Protein AF-A0A2U2N5B5-F1 (afdb_monomer_lite)

Organism: NCBI:txid2052941

Secondary structure (DSSP, 8-state):
--HHHHHHHHHHHHHHIIIIIHHHHHHHHHT-EEEEEETTSPPEEEE--HHHHHHHTTEEEB-TTS-B-GGGHHHHHHHT---GGGEEETTTTSTT--HHHHHHHHHHHHHHHHHHHHHGGG--S-EEEEEETTEEEEEEETTB-------EEE-TTS-EEE----TT--SS-TTSHHHHTTT-EEEEEEEEEE-

Sequence (195 aa):
MSKSKWTEDKIKWLRSARRNILPEYRRLMDSGCLRLECAGRDDVCIVFLGENLAHLLGFAYVNEKRARIARRFPDDLHSGAVAANRIEFADKGKPGYTPQKGHDDAAKKNAIAQSVFSGIDSLDINGYVVESAKSAVVLFTGKVTWSLGLAKEKDANDVWTGRYVPASLVDDSILSSAICKAGTKPSAIIRVSWI

Structure (mmCIF, N/CA/C/O backbone):
data_AF-A0A2U2N5B5-F1
#
_entry.id   AF-A0A2U2N5B5-F1
#
loop_
_atom_site.group_PDB
_atom_site.id
_atom_site.type_symbol
_atom_site.label_atom_id
_atom_site.label_alt_id
_atom_site.label_comp_id
_atom_site.label_asym_id
_atom_site.label_entity_id
_atom_site.label_seq_id
_atom_site.pdbx_PDB_ins_code
_atom_site.Cartn_x
_atom_site.Cartn_y
_atom_site.Cartn_z
_atom_site.occupancy
_atom_site.B_iso_or_equiv
_atom_site.auth_seq_id
_atom_site.auth_comp_id
_atom_site.auth_asym_id
_atom_site.auth_atom_id
_atom_site.pdbx_PDB_model_num
ATOM 1 N N . MET A 1 1 ? 25.420 5.964 -12.503 1.00 50.97 1 MET A N 1
ATOM 2 C CA . MET A 1 1 ? 24.853 4.687 -12.006 1.00 50.97 1 MET A CA 1
ATOM 3 C C . MET A 1 1 ? 24.086 4.020 -13.140 1.00 50.97 1 MET A C 1
ATOM 5 O O . MET A 1 1 ? 23.263 4.686 -13.758 1.00 50.97 1 MET A O 1
ATOM 9 N N . SER A 1 2 ? 24.416 2.774 -13.497 1.00 55.41 2 SER A N 1
ATOM 10 C CA . SER A 1 2 ? 23.862 2.116 -14.689 1.00 55.41 2 SER A CA 1
ATOM 11 C C . SER A 1 2 ? 22.436 1.600 -14.452 1.00 55.41 2 SER A C 1
ATOM 13 O O . SER A 1 2 ? 22.107 1.092 -13.381 1.00 55.41 2 SER A O 1
ATOM 15 N N . LYS A 1 3 ? 21.586 1.674 -15.486 1.00 62.03 3 LYS A N 1
ATOM 16 C CA . LYS A 1 3 ? 20.213 1.128 -15.486 1.00 62.03 3 LYS A CA 1
ATOM 17 C C . LYS A 1 3 ? 20.155 -0.385 -15.184 1.00 62.03 3 LYS A C 1
ATOM 19 O O . LYS A 1 3 ? 19.097 -0.876 -14.790 1.00 62.03 3 LYS A O 1
ATOM 24 N N . SER A 1 4 ? 21.265 -1.112 -15.351 1.00 72.44 4 SER A N 1
ATOM 25 C CA . SER A 1 4 ? 21.362 -2.548 -15.057 1.00 72.44 4 SER A CA 1
ATOM 26 C C . SER A 1 4 ? 21.212 -2.849 -13.563 1.00 72.44 4 SER A C 1
ATOM 28 O O . SER A 1 4 ? 20.391 -3.688 -13.206 1.00 72.44 4 SER A O 1
ATOM 30 N N . LYS A 1 5 ? 21.880 -2.085 -12.686 1.00 79.69 5 LYS A N 1
ATOM 31 C CA . LYS A 1 5 ? 21.860 -2.318 -11.231 1.00 79.69 5 LYS A CA 1
ATOM 32 C C . LYS A 1 5 ? 20.451 -2.225 -10.636 1.00 79.69 5 LYS A C 1
ATOM 34 O O . LYS A 1 5 ? 20.014 -3.104 -9.906 1.00 79.69 5 LYS A O 1
ATOM 39 N N . TRP A 1 6 ? 19.681 -1.204 -11.008 1.00 84.69 6 TRP A N 1
ATOM 40 C CA . TRP A 1 6 ? 18.300 -1.079 -10.524 1.00 84.69 6 TRP A CA 1
ATOM 41 C C . TRP A 1 6 ? 17.348 -2.113 -11.119 1.00 84.69 6 TRP A C 1
ATOM 43 O O . TRP A 1 6 ? 16.299 -2.385 -10.541 1.00 84.69 6 TRP A O 1
ATOM 53 N N . THR A 1 7 ? 17.675 -2.674 -12.283 1.00 88.75 7 THR A N 1
ATOM 54 C CA . THR A 1 7 ? 16.888 -3.772 -12.850 1.00 88.75 7 THR A CA 1
ATOM 55 C C . THR A 1 7 ? 17.057 -5.029 -11.999 1.00 88.75 7 THR A C 1
ATOM 57 O O . THR A 1 7 ? 16.063 -5.678 -11.680 1.00 88.75 7 THR A O 1
ATOM 60 N N . GLU A 1 8 ? 18.279 -5.323 -11.555 1.00 90.81 8 GLU A N 1
ATOM 61 C CA . GLU A 1 8 ? 18.562 -6.411 -10.611 1.00 90.81 8 GLU A CA 1
ATOM 62 C C . GLU A 1 8 ? 17.859 -6.196 -9.264 1.00 90.81 8 GLU A C 1
ATOM 64 O O . GLU A 1 8 ? 17.191 -7.109 -8.775 1.00 90.81 8 GLU A O 1
ATOM 69 N N . ASP A 1 9 ? 17.913 -4.978 -8.713 1.00 91.00 9 ASP A N 1
ATOM 70 C CA . ASP A 1 9 ? 17.206 -4.635 -7.471 1.00 91.00 9 ASP A CA 1
ATOM 71 C C . ASP A 1 9 ? 15.690 -4.822 -7.609 1.00 91.00 9 ASP A C 1
ATOM 73 O O . ASP A 1 9 ? 15.069 -5.454 -6.757 1.00 91.00 9 ASP A O 1
ATOM 77 N N . LYS A 1 10 ? 15.087 -4.363 -8.716 1.00 91.06 10 LYS A N 1
ATOM 78 C CA . LYS A 1 10 ? 13.662 -4.599 -9.004 1.00 91.06 10 LYS A CA 1
ATOM 79 C C . LYS A 1 10 ? 13.331 -6.082 -9.043 1.00 91.06 10 LYS A C 1
ATOM 81 O O . LYS A 1 10 ? 12.342 -6.494 -8.446 1.00 91.06 10 LYS A O 1
ATOM 86 N N . ILE A 1 11 ? 14.147 -6.892 -9.713 1.00 91.94 11 ILE A N 1
ATOM 87 C CA . ILE A 1 11 ? 13.945 -8.345 -9.763 1.00 91.94 11 ILE A CA 1
ATOM 88 C C . ILE A 1 11 ? 14.029 -8.941 -8.352 1.00 91.94 11 ILE A C 1
ATOM 90 O O . ILE A 1 11 ? 13.186 -9.761 -7.984 1.00 91.94 11 ILE A O 1
ATOM 94 N N . LYS A 1 12 ? 15.001 -8.515 -7.540 1.00 92.88 12 LYS A N 1
ATOM 95 C CA . LYS A 1 12 ? 15.146 -8.953 -6.146 1.00 92.88 12 LYS A CA 1
ATOM 96 C C . LYS A 1 12 ? 13.931 -8.562 -5.300 1.00 92.88 12 LYS A C 1
ATOM 98 O O . LYS A 1 12 ? 13.407 -9.410 -4.579 1.00 92.88 12 LYS A O 1
ATOM 103 N N . TRP A 1 13 ? 13.455 -7.325 -5.418 1.00 92.88 13 TRP A N 1
ATOM 104 C CA . TRP A 1 13 ? 12.260 -6.845 -4.726 1.00 92.88 13 TRP A CA 1
ATOM 105 C C . TRP A 1 13 ? 11.012 -7.616 -5.142 1.00 92.88 13 TRP A C 1
ATOM 107 O O . TRP A 1 13 ? 10.294 -8.084 -4.270 1.00 92.88 13 TRP A O 1
ATOM 117 N N . LEU A 1 14 ? 10.793 -7.857 -6.438 1.00 92.56 14 LEU A N 1
ATOM 118 C CA . LEU A 1 14 ? 9.661 -8.659 -6.919 1.00 92.56 14 LEU A CA 1
ATOM 119 C C . LEU A 1 14 ? 9.710 -10.101 -6.398 1.00 92.56 14 LEU A C 1
ATOM 121 O O . LEU A 1 14 ? 8.686 -10.641 -5.986 1.00 92.56 14 LEU A O 1
ATOM 125 N N . ARG A 1 15 ? 10.896 -10.724 -6.359 1.00 92.44 15 ARG A N 1
ATOM 126 C CA . ARG A 1 15 ? 11.069 -12.060 -5.762 1.00 92.44 15 ARG A CA 1
ATOM 127 C C . ARG A 1 15 ? 10.747 -12.058 -4.267 1.00 92.44 15 ARG A C 1
ATOM 129 O O . ARG A 1 15 ? 10.033 -12.947 -3.809 1.00 92.44 15 ARG A O 1
ATOM 136 N N . SER A 1 16 ? 11.239 -11.063 -3.524 1.00 92.19 16 SER A N 1
ATOM 137 C CA . SER A 1 16 ? 10.921 -10.898 -2.099 1.00 92.19 16 SER A CA 1
ATOM 138 C C . SER A 1 16 ? 9.425 -10.674 -1.892 1.00 92.19 16 SER A C 1
ATOM 140 O O . SER A 1 16 ? 8.812 -11.347 -1.073 1.00 92.19 16 SER A O 1
ATOM 142 N N . ALA A 1 17 ? 8.814 -9.803 -2.695 1.00 91.75 17 ALA A N 1
ATOM 143 C CA . ALA A 1 17 ? 7.399 -9.497 -2.610 1.00 91.75 17 ALA A CA 1
ATOM 144 C C . ALA A 1 17 ? 6.541 -10.733 -2.888 1.00 91.75 17 ALA A C 1
ATOM 146 O O . ALA A 1 17 ? 5.636 -11.028 -2.116 1.00 91.75 17 ALA A O 1
ATOM 147 N N . ARG A 1 18 ? 6.864 -11.517 -3.923 1.00 93.81 18 ARG A N 1
ATOM 148 C CA . ARG A 1 18 ? 6.170 -12.779 -4.217 1.00 93.81 18 ARG A CA 1
ATOM 149 C C . ARG A 1 18 ? 6.239 -13.766 -3.049 1.00 93.81 18 ARG A C 1
ATOM 151 O O . ARG A 1 18 ? 5.256 -14.448 -2.790 1.00 93.81 18 ARG A O 1
ATOM 158 N N . ARG A 1 19 ? 7.391 -13.859 -2.375 1.00 92.56 19 ARG A N 1
ATOM 159 C CA . ARG A 1 19 ? 7.621 -14.831 -1.295 1.00 92.56 19 ARG A CA 1
ATOM 160 C C . ARG A 1 19 ? 7.042 -14.387 0.049 1.00 92.56 19 ARG A C 1
ATOM 162 O O . ARG A 1 19 ? 6.486 -15.217 0.751 1.00 92.56 19 ARG A O 1
ATOM 169 N N . ASN A 1 20 ? 7.203 -13.112 0.397 1.00 89.19 20 ASN A N 1
ATOM 170 C CA . ASN A 1 20 ? 7.020 -12.620 1.764 1.00 89.19 20 ASN A CA 1
ATOM 171 C C . ASN A 1 20 ? 5.841 -11.649 1.914 1.00 89.19 20 ASN A C 1
ATOM 173 O O . ASN A 1 20 ? 5.322 -11.504 3.009 1.00 89.19 20 ASN A O 1
ATOM 177 N N . ILE A 1 21 ? 5.446 -10.950 0.845 1.00 89.56 21 ILE A N 1
ATOM 178 C CA . ILE A 1 21 ? 4.429 -9.887 0.912 1.00 89.56 21 ILE A CA 1
ATOM 179 C C . ILE A 1 21 ? 3.107 -10.351 0.304 1.00 89.56 21 ILE A C 1
ATOM 181 O O . ILE A 1 21 ? 2.052 -10.136 0.883 1.00 89.56 21 ILE A O 1
ATOM 185 N N . LEU A 1 22 ? 3.148 -10.986 -0.867 1.00 91.50 22 LEU A N 1
ATOM 186 C CA . LEU A 1 22 ? 1.963 -11.385 -1.619 1.00 91.50 22 LEU A CA 1
ATOM 187 C C . LEU A 1 22 ? 1.036 -12.348 -0.852 1.00 91.50 22 LEU A C 1
ATOM 189 O O . LEU A 1 22 ? -0.172 -12.131 -0.940 1.00 91.50 22 LEU A O 1
ATOM 193 N N . PRO A 1 23 ? 1.530 -13.379 -0.129 1.00 91.38 23 PRO A N 1
ATOM 194 C CA . PRO A 1 23 ? 0.655 -14.260 0.646 1.00 91.38 23 PRO A CA 1
ATOM 195 C C . PRO A 1 23 ? -0.130 -13.495 1.713 1.00 91.38 23 PRO A C 1
ATOM 197 O O . PRO A 1 23 ? -1.353 -13.596 1.751 1.00 91.38 23 PRO A O 1
ATOM 200 N N . GLU A 1 24 ? 0.559 -12.657 2.494 1.00 85.94 24 GLU A N 1
ATOM 201 C CA . GLU A 1 24 ? -0.081 -11.822 3.510 1.00 85.94 24 GLU A CA 1
ATOM 202 C C . GLU A 1 24 ? -1.045 -10.833 2.872 1.00 85.94 24 GLU A C 1
ATOM 204 O O . GLU A 1 24 ? -2.208 -10.787 3.240 1.00 85.94 24 GLU A O 1
ATOM 209 N N . TYR A 1 25 ? -0.624 -10.112 1.832 1.00 85.81 25 TYR A N 1
ATOM 210 C CA . TYR A 1 25 ? -1.494 -9.152 1.161 1.00 85.81 25 TYR A CA 1
ATOM 211 C C . TYR A 1 25 ? -2.779 -9.792 0.623 1.00 85.81 25 TYR A C 1
ATOM 213 O O . TYR A 1 25 ? -3.843 -9.198 0.747 1.00 85.81 25 TYR A O 1
ATOM 221 N N . ARG A 1 26 ? -2.704 -11.001 0.046 1.00 88.88 26 ARG A N 1
ATOM 222 C CA . ARG A 1 26 ? -3.890 -11.750 -0.401 1.00 88.88 26 ARG A CA 1
ATOM 223 C C . ARG A 1 26 ? -4.799 -12.118 0.757 1.00 88.88 26 ARG A C 1
ATOM 225 O O . ARG A 1 26 ? -5.984 -11.830 0.672 1.00 88.88 26 ARG A O 1
ATOM 232 N N . ARG A 1 27 ? -4.238 -12.628 1.855 1.00 85.81 27 ARG A N 1
ATOM 233 C CA . ARG A 1 27 ? -5.006 -12.879 3.076 1.00 85.81 27 ARG A CA 1
ATOM 234 C C . ARG A 1 27 ? -5.743 -11.619 3.532 1.00 85.81 27 ARG A C 1
ATOM 236 O O . ARG A 1 27 ? -6.927 -11.701 3.805 1.00 85.81 27 ARG A O 1
ATOM 243 N N . LEU A 1 28 ? -5.094 -10.452 3.532 1.00 80.50 28 LEU A N 1
ATOM 244 C CA . LEU A 1 28 ? -5.735 -9.184 3.912 1.00 80.50 28 LEU A CA 1
ATOM 245 C C . LEU A 1 28 ? -6.806 -8.717 2.914 1.00 80.50 28 LEU A C 1
ATOM 247 O O . LEU A 1 28 ? -7.799 -8.136 3.337 1.00 80.50 28 LEU A O 1
ATOM 251 N N . MET A 1 29 ? -6.616 -8.950 1.610 1.00 83.75 29 MET A N 1
ATOM 252 C CA . MET A 1 29 ? -7.650 -8.680 0.598 1.00 83.75 29 MET A CA 1
ATOM 253 C C . MET A 1 29 ? -8.882 -9.567 0.804 1.00 83.75 29 MET A C 1
ATOM 255 O O . MET A 1 29 ? -10.005 -9.097 0.635 1.00 83.75 29 MET A O 1
ATOM 259 N N . ASP A 1 30 ? -8.666 -10.829 1.173 1.00 84.56 30 ASP A N 1
ATOM 260 C CA . ASP A 1 30 ? -9.726 -11.817 1.379 1.00 84.56 30 ASP A CA 1
ATOM 261 C C . ASP A 1 30 ? -10.426 -11.637 2.739 1.00 84.56 30 ASP A C 1
ATOM 263 O O . ASP A 1 30 ? -11.627 -11.875 2.846 1.00 84.56 30 ASP A O 1
ATOM 267 N N . SER A 1 31 ? -9.705 -11.159 3.763 1.00 78.44 31 SER A N 1
ATOM 268 C CA . SER A 1 31 ? -10.225 -10.857 5.108 1.00 78.44 31 SER A CA 1
ATOM 269 C C . SER A 1 31 ? -11.206 -9.681 5.155 1.00 78.44 31 SER A C 1
ATOM 271 O O . SER A 1 31 ? -11.729 -9.382 6.224 1.00 78.44 31 SER A O 1
ATOM 273 N N . GLY A 1 32 ? -11.442 -8.991 4.036 1.00 80.69 32 GLY A N 1
ATOM 274 C CA . GLY A 1 32 ? -12.381 -7.879 3.967 1.00 80.69 32 GLY A CA 1
ATOM 275 C C . GLY A 1 32 ? -11.743 -6.558 4.382 1.00 80.69 32 GLY A C 1
ATOM 276 O O . GLY A 1 32 ? -10.907 -6.006 3.658 1.00 80.69 32 GLY A O 1
ATOM 277 N N . CYS A 1 33 ? -12.183 -5.999 5.509 1.00 78.75 33 CYS A N 1
ATOM 278 C CA . CYS A 1 33 ? -11.776 -4.663 5.929 1.00 78.75 33 CYS A CA 1
ATOM 279 C C . CYS A 1 33 ? -11.169 -4.662 7.337 1.00 78.75 33 CYS A C 1
ATOM 281 O O . CYS A 1 33 ? -11.709 -5.232 8.280 1.00 78.75 33 CYS A O 1
ATOM 283 N N . LEU A 1 34 ? -10.044 -3.963 7.492 1.00 77.69 34 LEU A N 1
ATOM 284 C CA . LEU A 1 34 ? -9.444 -3.692 8.794 1.00 77.69 34 LEU A CA 1
ATOM 285 C C . LEU A 1 34 ? -10.033 -2.396 9.354 1.00 77.69 34 LEU A C 1
ATOM 287 O O . LEU A 1 34 ? -9.768 -1.313 8.832 1.00 77.69 34 LEU A O 1
ATOM 291 N N . ARG A 1 35 ? -10.826 -2.501 10.416 1.00 80.06 35 ARG A N 1
ATOM 292 C CA . ARG A 1 35 ? -11.413 -1.361 11.120 1.00 80.06 35 ARG A CA 1
ATOM 293 C C . ARG A 1 35 ? -10.548 -0.939 12.301 1.00 80.06 35 ARG A C 1
ATOM 295 O O . ARG A 1 35 ? -10.147 -1.766 13.125 1.00 80.06 35 ARG A O 1
ATOM 302 N N . LEU A 1 36 ? -10.326 0.364 12.393 1.00 78.25 36 LEU A N 1
ATOM 303 C CA . LEU A 1 36 ? -9.553 1.036 13.425 1.00 78.25 36 LEU A CA 1
ATOM 304 C C . LEU A 1 36 ? -10.479 1.987 14.176 1.00 78.25 36 LEU A C 1
ATOM 306 O O . LEU A 1 36 ? -10.871 3.030 13.648 1.00 78.25 36 LEU A O 1
ATOM 310 N N . GLU A 1 37 ? -10.819 1.625 15.405 1.00 81.00 37 GLU A N 1
ATOM 311 C CA . GLU A 1 37 ? -11.611 2.485 16.279 1.00 81.00 37 GLU A CA 1
ATOM 312 C C . GLU A 1 37 ? -10.692 3.574 16.837 1.00 81.00 37 GLU A C 1
ATOM 314 O O . GLU A 1 37 ? -9.623 3.278 17.383 1.00 81.00 37 GLU A O 1
ATOM 319 N N . CYS A 1 38 ? -11.074 4.837 16.654 1.00 77.88 38 CYS A N 1
ATOM 320 C CA . CYS A 1 38 ? -10.214 5.987 16.920 1.00 77.88 38 CYS A CA 1
ATOM 321 C C . CYS A 1 38 ? -10.751 6.851 18.068 1.00 77.88 38 CYS A C 1
ATOM 323 O O . CYS A 1 38 ? -11.948 7.093 18.196 1.00 77.88 38 CYS A O 1
ATOM 325 N N . ALA A 1 39 ? -9.851 7.385 18.892 1.00 80.31 39 ALA A N 1
ATOM 326 C CA . ALA A 1 39 ? -10.222 8.292 19.971 1.00 80.31 39 ALA A CA 1
ATOM 327 C C . ALA A 1 39 ? -10.722 9.640 19.430 1.00 80.31 39 ALA A C 1
ATOM 329 O O . ALA A 1 39 ? -9.974 10.365 18.773 1.00 80.31 39 ALA A O 1
ATOM 330 N N . GLY A 1 40 ? -11.967 9.999 19.763 1.00 78.69 40 GLY A N 1
ATOM 331 C CA . GLY A 1 40 ? -12.528 11.329 19.500 1.00 78.69 40 GLY A CA 1
ATOM 332 C C . GLY A 1 40 ? -12.845 11.625 18.030 1.00 78.69 40 GLY A C 1
ATOM 333 O O . GLY A 1 40 ? -12.894 12.799 17.659 1.00 78.69 40 GLY A O 1
ATOM 334 N N . ARG A 1 41 ? -13.028 10.593 17.195 1.00 72.50 41 ARG A N 1
ATOM 335 C CA . ARG A 1 41 ? -13.400 10.708 15.775 1.00 72.50 41 ARG A CA 1
ATOM 336 C C . ARG A 1 41 ? -14.021 9.413 15.246 1.00 72.50 41 ARG A C 1
ATOM 338 O O . ARG A 1 41 ? -13.974 8.395 15.927 1.00 72.50 41 ARG A O 1
ATOM 345 N N .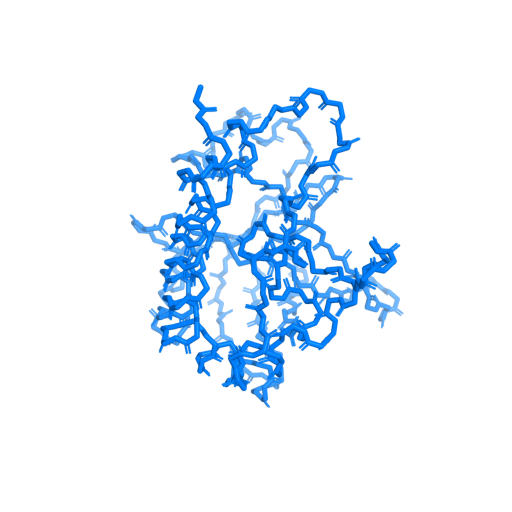 ASP A 1 42 ? -14.512 9.466 14.012 1.00 72.06 42 ASP A N 1
ATOM 346 C CA . ASP A 1 42 ? -15.042 8.304 13.298 1.00 72.06 42 ASP A CA 1
ATOM 347 C C . ASP A 1 42 ? -13.982 7.216 13.073 1.00 72.06 42 ASP A C 1
ATOM 349 O O . ASP A 1 42 ? -12.790 7.504 12.880 1.00 72.06 42 ASP A O 1
ATOM 353 N N . ASP A 1 43 ? -14.454 5.968 13.070 1.00 76.31 43 ASP A N 1
ATOM 354 C CA . ASP A 1 43 ? -13.661 4.778 12.781 1.00 76.31 43 ASP A CA 1
ATOM 355 C C . ASP A 1 43 ? -13.061 4.839 11.375 1.00 76.31 43 ASP A C 1
ATOM 357 O O . ASP A 1 43 ? -13.700 5.245 10.401 1.00 76.31 43 ASP A O 1
ATOM 361 N N . VAL A 1 44 ? -11.834 4.341 11.246 1.00 73.69 44 VAL A N 1
ATOM 362 C CA . VAL A 1 44 ? -11.148 4.250 9.960 1.00 73.69 44 VAL A CA 1
ATOM 363 C C . VAL A 1 44 ? -11.197 2.819 9.456 1.00 73.69 44 VAL A C 1
ATOM 365 O O . VAL A 1 44 ? -10.714 1.894 10.101 1.00 73.69 44 VAL A O 1
ATOM 368 N N . CYS A 1 45 ? -11.765 2.646 8.270 1.00 73.12 45 CYS A N 1
ATOM 369 C CA . CYS A 1 45 ? -11.844 1.367 7.578 1.00 73.12 45 CYS A CA 1
ATOM 370 C C . CYS A 1 45 ? -10.763 1.290 6.496 1.00 73.12 45 CYS A C 1
ATOM 372 O O . CYS A 1 45 ? -10.658 2.184 5.658 1.00 73.12 45 CYS A O 1
ATOM 374 N N . ILE A 1 46 ? -9.963 0.224 6.503 1.00 74.25 46 ILE A N 1
ATOM 375 C CA . ILE A 1 46 ? -8.925 -0.042 5.508 1.00 74.25 46 ILE A CA 1
ATOM 376 C C . ILE A 1 46 ? -9.310 -1.266 4.690 1.00 74.25 46 ILE A C 1
ATOM 378 O O . ILE A 1 46 ? -9.295 -2.392 5.180 1.00 74.25 46 ILE A O 1
ATOM 382 N N . VAL A 1 47 ? -9.585 -1.031 3.408 1.00 73.62 47 VAL A N 1
ATOM 383 C CA . VAL A 1 47 ? -9.780 -2.091 2.414 1.00 73.62 47 VAL A CA 1
ATOM 384 C C . VAL A 1 47 ? -8.497 -2.291 1.614 1.00 73.62 47 VAL A C 1
ATOM 386 O O . VAL A 1 47 ? -7.992 -1.351 0.991 1.00 73.62 47 VAL A O 1
ATOM 389 N N . PHE A 1 48 ? -8.003 -3.526 1.581 1.00 76.88 48 PHE A N 1
ATOM 390 C CA . PHE A 1 48 ? -6.861 -3.914 0.759 1.00 76.88 48 PHE A CA 1
ATOM 391 C C . PHE A 1 48 ? -7.344 -4.289 -0.643 1.00 76.88 48 PHE A C 1
ATOM 393 O O . PHE A 1 4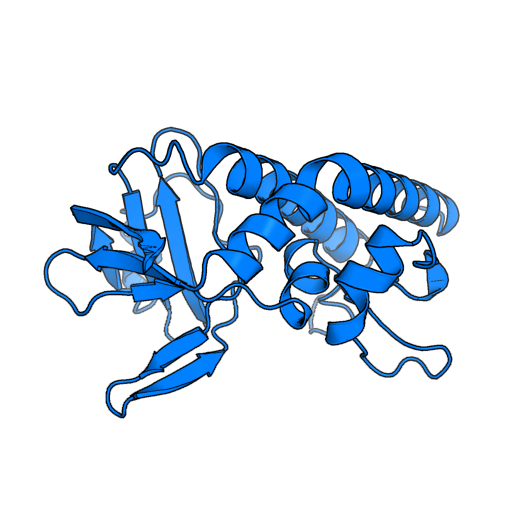8 ? -8.218 -5.132 -0.807 1.00 76.88 48 PHE A O 1
ATOM 400 N N . LEU A 1 49 ? -6.789 -3.651 -1.676 1.00 77.75 49 LEU A N 1
ATOM 401 C CA . LEU A 1 49 ? -7.195 -3.873 -3.065 1.00 77.75 49 LEU A CA 1
ATOM 402 C C . LEU A 1 49 ? -6.000 -4.271 -3.915 1.00 77.75 49 LEU A C 1
ATOM 404 O O . LEU A 1 49 ? -4.963 -3.614 -3.880 1.00 77.75 49 LEU A O 1
ATOM 408 N N . GLY A 1 50 ? -6.173 -5.262 -4.789 1.00 80.12 50 GLY A N 1
ATOM 409 C CA . GLY A 1 50 ? -5.088 -5.750 -5.647 1.00 80.12 50 GLY A CA 1
ATOM 410 C C . GLY A 1 50 ? -4.409 -4.658 -6.483 1.00 80.12 50 GLY A C 1
ATOM 411 O O . GLY A 1 50 ? -3.198 -4.693 -6.696 1.00 80.12 50 GLY A O 1
ATOM 412 N N . GLU A 1 51 ? -5.165 -3.631 -6.882 1.00 78.00 51 GLU A N 1
ATOM 413 C CA . GLU A 1 51 ? -4.661 -2.468 -7.624 1.00 78.00 51 GLU A CA 1
ATOM 414 C C . GLU A 1 51 ? -3.673 -1.587 -6.848 1.00 78.00 51 GLU A C 1
ATOM 416 O O . GLU A 1 51 ? -2.902 -0.845 -7.458 1.00 78.00 51 GLU A O 1
ATOM 421 N N . ASN A 1 52 ? -3.647 -1.694 -5.523 1.00 78.12 52 ASN A N 1
ATOM 422 C CA . ASN A 1 52 ? -2.803 -0.875 -4.665 1.00 78.12 52 ASN A CA 1
ATOM 423 C C . ASN A 1 52 ? -1.428 -1.509 -4.429 1.00 78.12 52 ASN A C 1
ATOM 425 O O . ASN A 1 52 ? -0.453 -0.779 -4.245 1.00 78.12 52 ASN A O 1
ATOM 429 N N . LEU A 1 53 ? -1.311 -2.841 -4.506 1.00 85.06 53 LEU A N 1
ATOM 430 C CA . LEU A 1 53 ? -0.092 -3.568 -4.132 1.00 85.06 53 LEU A CA 1
ATOM 431 C C . LEU A 1 53 ? 1.164 -3.051 -4.847 1.00 85.06 53 LEU A C 1
ATOM 433 O O . LEU A 1 53 ? 2.174 -2.789 -4.201 1.00 85.06 53 LEU A O 1
ATOM 437 N N . ALA A 1 54 ? 1.107 -2.843 -6.167 1.00 87.06 54 ALA A N 1
ATOM 438 C CA . ALA A 1 54 ? 2.255 -2.327 -6.920 1.00 87.06 54 ALA A CA 1
ATOM 439 C C . ALA A 1 54 ? 2.746 -0.989 -6.347 1.00 87.06 54 ALA A C 1
ATOM 441 O O . ALA A 1 54 ? 3.943 -0.785 -6.147 1.00 87.06 54 ALA A O 1
ATOM 442 N N . HIS A 1 55 ? 1.811 -0.096 -6.031 1.00 81.12 55 HIS A N 1
ATOM 443 C CA . HIS A 1 55 ? 2.120 1.226 -5.512 1.00 81.12 55 HIS A CA 1
ATOM 444 C C . HIS A 1 55 ? 2.657 1.191 -4.076 1.00 81.12 55 HIS A C 1
ATOM 446 O O . HIS A 1 55 ? 3.562 1.966 -3.745 1.00 81.12 55 HIS A O 1
ATOM 452 N N . LEU A 1 56 ? 2.145 0.276 -3.246 1.00 78.06 56 LEU A N 1
ATOM 453 C CA . LEU A 1 56 ? 2.646 0.025 -1.890 1.00 78.06 56 LEU A CA 1
ATOM 454 C C . LEU A 1 56 ? 4.082 -0.484 -1.887 1.00 78.06 56 LEU A C 1
ATOM 456 O O . LEU A 1 56 ? 4.825 -0.184 -0.965 1.00 78.06 56 LEU A O 1
ATOM 460 N N . LEU A 1 57 ? 4.499 -1.155 -2.959 1.00 83.06 57 LEU A N 1
ATOM 461 C CA . LEU A 1 57 ? 5.886 -1.551 -3.196 1.00 83.06 57 LEU A CA 1
ATOM 462 C C . LEU A 1 57 ? 6.709 -0.470 -3.923 1.00 83.06 57 LEU A C 1
ATOM 464 O O . LEU A 1 57 ? 7.827 -0.725 -4.359 1.00 83.06 57 LEU A O 1
ATOM 468 N N . GLY A 1 58 ? 6.173 0.744 -4.084 1.00 84.06 58 GLY A N 1
ATOM 469 C CA . GLY A 1 58 ? 6.860 1.862 -4.739 1.00 84.06 58 GLY A CA 1
ATOM 470 C C . GLY A 1 58 ? 6.905 1.788 -6.262 1.00 84.06 58 GLY A C 1
ATOM 471 O O . GLY A 1 58 ? 7.685 2.501 -6.899 1.00 84.06 58 GLY A O 1
ATOM 472 N N . PHE A 1 59 ? 6.041 0.976 -6.865 1.00 87.62 59 PHE A N 1
ATOM 473 C CA . PHE A 1 59 ? 6.008 0.747 -8.300 1.00 87.62 59 PHE A CA 1
ATOM 474 C C . PHE A 1 59 ? 4.726 1.245 -8.974 1.00 87.62 59 PHE A C 1
ATOM 476 O O . PHE A 1 59 ? 3.654 1.335 -8.383 1.00 87.62 59 PHE A O 1
ATOM 483 N N . ALA A 1 60 ? 4.832 1.532 -10.265 1.00 88.31 60 ALA A N 1
ATOM 484 C CA . ALA A 1 60 ? 3.710 1.547 -11.187 1.00 88.31 60 ALA A CA 1
ATOM 485 C C . ALA A 1 60 ? 3.822 0.319 -12.097 1.00 88.31 60 ALA A C 1
ATOM 487 O O . ALA A 1 60 ? 4.875 0.088 -12.698 1.00 88.31 60 ALA A O 1
ATOM 488 N N . TYR A 1 61 ? 2.738 -0.452 -12.202 1.00 90.06 61 TYR A N 1
ATOM 489 C CA . TYR A 1 61 ? 2.667 -1.604 -13.098 1.00 90.06 61 TYR A CA 1
ATOM 490 C C . TYR A 1 61 ? 1.991 -1.221 -14.411 1.00 90.06 61 TYR A C 1
ATOM 492 O O . TYR A 1 61 ? 0.861 -0.722 -14.403 1.00 90.06 61 TYR A O 1
ATOM 500 N N . VAL A 1 62 ? 2.692 -1.422 -15.526 1.00 89.12 62 VAL A N 1
ATOM 501 C CA . VAL A 1 62 ? 2.263 -0.972 -16.853 1.00 89.12 62 VAL A CA 1
ATOM 502 C C . VAL A 1 62 ? 2.277 -2.099 -17.885 1.00 89.12 62 VAL A C 1
ATOM 504 O O . VAL A 1 62 ? 3.067 -3.038 -17.797 1.00 89.12 62 VAL A O 1
ATOM 507 N N . ASN A 1 63 ? 1.407 -1.996 -18.888 1.00 86.88 63 ASN A N 1
ATOM 508 C CA . ASN A 1 63 ? 1.399 -2.891 -20.041 1.00 86.88 63 ASN A CA 1
ATOM 509 C C . ASN A 1 63 ? 2.507 -2.521 -21.052 1.00 86.88 63 ASN A C 1
ATOM 511 O O . ASN A 1 63 ? 3.288 -1.590 -20.847 1.00 86.88 63 ASN A O 1
ATOM 515 N N . GLU A 1 64 ? 2.565 -3.236 -22.174 1.00 83.81 64 GLU A N 1
ATOM 516 C CA . GLU A 1 64 ? 3.557 -3.014 -23.243 1.00 83.81 64 GLU A CA 1
ATOM 517 C C . GLU A 1 64 ? 3.458 -1.626 -23.883 1.00 83.81 64 GLU A C 1
ATOM 519 O O . GLU A 1 64 ? 4.469 -1.042 -24.264 1.00 83.81 64 GLU A O 1
ATOM 524 N N . LYS A 1 65 ? 2.250 -1.054 -23.906 1.00 85.25 65 LYS A N 1
ATOM 525 C CA . LYS A 1 65 ? 1.976 0.318 -24.351 1.00 85.25 65 LYS A CA 1
ATOM 526 C C . LYS A 1 65 ? 2.196 1.364 -23.246 1.00 85.25 65 LYS A C 1
ATOM 528 O O . LYS A 1 65 ? 1.792 2.508 -23.411 1.00 85.25 65 LYS A O 1
ATOM 533 N N . ARG A 1 66 ? 2.806 0.987 -22.113 1.00 82.69 66 ARG A N 1
ATOM 534 C CA . ARG A 1 66 ? 3.053 1.836 -20.929 1.00 82.69 66 ARG A CA 1
ATOM 535 C C . ARG A 1 66 ? 1.792 2.363 -20.223 1.00 82.69 66 ARG A C 1
ATOM 537 O O . ARG A 1 66 ? 1.898 3.242 -19.371 1.00 82.69 66 ARG A O 1
ATOM 544 N N . ALA A 1 67 ? 0.615 1.801 -20.493 1.00 83.44 67 ALA A N 1
ATOM 545 C CA . ALA A 1 67 ? -0.607 2.124 -19.757 1.00 83.44 67 ALA A CA 1
ATOM 546 C C . ALA A 1 67 ? -0.662 1.367 -18.418 1.00 83.44 67 ALA A C 1
ATOM 548 O O . ALA A 1 67 ? -0.282 0.198 -18.355 1.00 83.44 67 ALA A O 1
ATOM 549 N N . ARG A 1 68 ? -1.144 2.013 -17.346 1.00 80.69 68 ARG A N 1
ATOM 550 C CA . ARG A 1 68 ? -1.235 1.415 -15.997 1.00 80.69 68 ARG A CA 1
ATOM 551 C C . ARG A 1 68 ? -2.244 0.260 -15.959 1.00 80.69 68 ARG A C 1
ATOM 553 O O . ARG A 1 68 ? -3.366 0.416 -16.425 1.00 80.69 68 ARG A O 1
ATOM 560 N N . ILE A 1 69 ? -1.863 -0.867 -15.351 1.00 84.62 69 ILE A N 1
ATOM 561 C CA . ILE A 1 69 ? -2.690 -2.088 -15.227 1.00 84.62 69 ILE A CA 1
ATOM 562 C C . ILE A 1 69 ? -2.616 -2.707 -13.820 1.00 84.62 69 ILE A C 1
ATOM 564 O O . ILE A 1 69 ? -2.563 -3.924 -13.657 1.00 84.62 69 ILE A O 1
ATOM 568 N N . ALA A 1 70 ? -2.595 -1.869 -12.782 1.00 75.81 70 ALA A N 1
ATOM 569 C CA . ALA A 1 70 ? -2.255 -2.279 -11.419 1.00 75.81 70 ALA A CA 1
ATOM 570 C C . ALA A 1 70 ? -3.114 -3.428 -10.845 1.00 75.81 70 ALA A C 1
ATOM 572 O O . ALA A 1 70 ? -2.584 -4.241 -10.098 1.00 75.81 70 ALA A O 1
ATOM 573 N N . ARG A 1 71 ? -4.388 -3.569 -11.248 1.00 81.31 71 ARG A N 1
ATOM 574 C CA . ARG A 1 71 ? -5.275 -4.678 -10.826 1.00 81.31 71 ARG A CA 1
ATOM 575 C C . ARG A 1 71 ? -4.707 -6.071 -11.086 1.00 81.31 71 ARG A C 1
ATOM 577 O O . ARG A 1 71 ? -4.958 -6.974 -10.305 1.00 81.31 71 ARG A O 1
ATOM 584 N N . ARG A 1 72 ? -3.946 -6.240 -12.170 1.00 86.62 72 ARG A N 1
ATOM 585 C CA . ARG A 1 72 ? -3.360 -7.533 -12.551 1.00 86.62 72 ARG A CA 1
ATOM 586 C C . ARG A 1 72 ? -2.069 -7.859 -11.812 1.00 86.62 72 ARG A C 1
ATOM 588 O O . ARG A 1 72 ? -1.577 -8.979 -11.895 1.00 86.62 72 ARG A O 1
ATOM 595 N N . PHE A 1 73 ? -1.496 -6.879 -11.118 1.00 90.88 73 PHE A N 1
ATOM 596 C CA . PHE A 1 73 ? -0.176 -7.015 -10.528 1.00 90.88 73 PHE A CA 1
ATOM 597 C C . PHE A 1 73 ? -0.069 -8.180 -9.530 1.00 90.88 73 PHE A C 1
ATOM 599 O O . PHE A 1 73 ? 0.901 -8.923 -9.654 1.00 90.88 73 PHE A O 1
ATOM 606 N N . PRO A 1 74 ? -1.016 -8.411 -8.594 1.00 91.06 74 PRO A N 1
ATOM 607 C CA . PRO A 1 74 ? -0.928 -9.553 -7.679 1.00 91.06 74 PRO A CA 1
ATOM 608 C C . PRO A 1 74 ? -0.903 -10.908 -8.399 1.00 91.06 74 PRO A C 1
ATOM 610 O O . PRO A 1 74 ? -0.135 -11.789 -8.016 1.00 91.06 74 PRO A O 1
ATOM 613 N N . ASP A 1 75 ? -1.692 -11.070 -9.463 1.00 92.00 75 ASP A N 1
ATOM 614 C CA . ASP A 1 75 ? -1.805 -12.335 -10.201 1.00 92.00 75 ASP A CA 1
ATOM 615 C C . ASP A 1 75 ? -0.612 -12.577 -11.122 1.00 92.00 75 ASP A C 1
ATOM 617 O O . ASP A 1 75 ? -0.044 -13.675 -11.163 1.00 92.00 75 ASP A O 1
ATOM 621 N N . ASP A 1 76 ? -0.162 -11.530 -11.812 1.00 92.38 76 ASP A N 1
ATOM 622 C CA . ASP A 1 76 ? 1.054 -11.590 -12.613 1.00 92.38 76 ASP A CA 1
ATOM 623 C C . ASP A 1 76 ? 2.276 -11.814 -11.689 1.00 92.38 76 ASP A C 1
ATOM 625 O O . ASP A 1 76 ? 3.225 -12.512 -12.056 1.00 92.38 76 ASP A O 1
ATOM 629 N N . LEU A 1 77 ? 2.272 -11.272 -10.461 1.00 93.56 77 LEU A N 1
ATOM 630 C CA . LEU A 1 77 ? 3.331 -11.502 -9.469 1.00 93.56 77 LEU A CA 1
ATOM 631 C C . LEU A 1 77 ? 3.299 -12.947 -8.960 1.00 93.56 77 LEU A C 1
ATOM 633 O O . LEU A 1 77 ? 4.349 -13.583 -8.856 1.00 93.56 77 LEU A O 1
ATOM 637 N N . HIS A 1 78 ? 2.104 -13.476 -8.686 1.00 92.81 78 HIS A N 1
ATOM 638 C CA . HIS A 1 78 ? 1.894 -14.855 -8.255 1.00 92.81 78 HIS A CA 1
ATOM 639 C C . HIS A 1 78 ? 2.409 -15.866 -9.283 1.00 92.81 78 HIS A C 1
ATOM 641 O O . HIS A 1 78 ? 3.144 -16.789 -8.926 1.00 92.81 78 HIS A O 1
ATOM 647 N N . SER A 1 79 ? 2.061 -15.662 -10.555 1.00 91.38 79 SER A N 1
ATOM 648 C CA . SER A 1 79 ? 2.468 -16.515 -11.679 1.00 91.38 79 SER A CA 1
ATOM 649 C C . SER A 1 79 ? 3.935 -16.329 -12.084 1.00 91.38 79 SER A C 1
ATOM 651 O O . SER A 1 79 ? 4.491 -17.173 -12.782 1.00 91.38 79 SER A O 1
ATOM 653 N N . GLY A 1 80 ? 4.595 -15.260 -11.625 1.00 86.19 80 GLY A N 1
ATOM 654 C CA . GLY A 1 80 ? 5.959 -14.913 -12.034 1.00 86.19 80 GLY A CA 1
ATOM 655 C C . GLY A 1 80 ? 6.040 -14.214 -13.397 1.00 86.19 80 GLY A C 1
ATOM 656 O O . GLY A 1 80 ? 7.135 -14.052 -13.928 1.00 86.19 80 GLY A O 1
ATOM 657 N N . ALA A 1 81 ? 4.909 -13.767 -13.945 1.00 86.69 81 ALA A N 1
ATOM 658 C CA . ALA A 1 81 ? 4.808 -13.055 -15.217 1.00 86.69 81 ALA A CA 1
ATOM 659 C C . ALA A 1 81 ? 5.187 -11.557 -15.132 1.00 86.69 81 ALA A C 1
ATOM 661 O O . ALA A 1 81 ? 5.217 -10.858 -16.151 1.00 86.69 81 ALA A O 1
ATOM 662 N N . VAL A 1 82 ? 5.487 -11.025 -13.938 1.00 86.62 82 VAL A N 1
ATOM 663 C CA . VAL A 1 82 ? 5.964 -9.638 -13.789 1.00 86.62 82 VAL A CA 1
ATOM 664 C C . VAL A 1 82 ? 7.403 -9.509 -14.284 1.00 86.62 82 VAL A C 1
ATOM 666 O O . VAL A 1 82 ? 8.363 -9.836 -13.588 1.00 86.62 82 VAL A O 1
ATOM 669 N N . ALA A 1 83 ? 7.554 -8.937 -15.475 1.00 83.50 83 ALA A N 1
ATOM 670 C CA . ALA A 1 83 ? 8.847 -8.538 -16.012 1.00 83.50 83 ALA A CA 1
ATOM 671 C C . ALA A 1 83 ? 9.271 -7.144 -15.505 1.00 83.50 83 ALA A C 1
ATOM 673 O O . ALA A 1 83 ? 8.461 -6.219 -15.414 1.00 83.50 83 ALA A O 1
ATOM 674 N N . ALA A 1 84 ? 10.566 -6.956 -15.225 1.00 83.81 84 ALA A N 1
ATOM 675 C CA . ALA A 1 84 ? 11.100 -5.700 -14.680 1.00 83.81 84 ALA A CA 1
ATOM 676 C C . ALA A 1 84 ? 10.899 -4.483 -15.608 1.00 83.81 84 ALA A C 1
ATOM 678 O O . ALA A 1 84 ? 10.814 -3.347 -15.142 1.00 83.81 84 ALA A O 1
ATOM 679 N N . ASN A 1 85 ? 10.786 -4.704 -16.921 1.00 85.06 85 ASN A N 1
ATOM 680 C CA . ASN A 1 85 ? 10.508 -3.659 -17.912 1.00 85.06 85 ASN A CA 1
ATOM 681 C C . ASN A 1 85 ? 9.063 -3.119 -17.844 1.00 85.06 85 ASN A C 1
ATOM 683 O O . ASN A 1 85 ? 8.838 -1.976 -18.255 1.00 85.06 85 ASN A O 1
ATOM 687 N N . ARG A 1 86 ? 8.118 -3.903 -17.301 1.00 86.81 86 ARG A N 1
ATOM 688 C CA . ARG A 1 86 ? 6.717 -3.530 -17.027 1.00 86.81 86 ARG A CA 1
ATOM 689 C C . ARG A 1 86 ? 6.551 -2.770 -15.704 1.00 86.81 86 ARG A C 1
ATOM 691 O O . ARG A 1 86 ? 5.438 -2.403 -15.338 1.00 86.81 86 ARG A O 1
ATOM 698 N N . ILE A 1 87 ? 7.649 -2.527 -14.985 1.00 88.56 87 ILE A N 1
ATOM 699 C CA . ILE A 1 87 ? 7.657 -1.880 -13.673 1.00 88.56 87 ILE A CA 1
ATOM 700 C C . ILE A 1 87 ? 8.399 -0.545 -13.732 1.00 88.56 87 ILE A C 1
ATOM 702 O O . ILE A 1 87 ? 9.604 -0.471 -14.002 1.00 88.56 87 ILE A O 1
ATOM 706 N N . GLU A 1 88 ? 7.688 0.526 -13.405 1.00 89.38 88 GLU A N 1
ATOM 707 C CA . GLU A 1 88 ? 8.248 1.868 -13.233 1.00 89.38 88 GLU A CA 1
ATOM 708 C C . GLU A 1 88 ? 8.245 2.267 -11.758 1.00 89.38 88 GLU A C 1
ATOM 710 O O . GLU A 1 88 ? 7.527 1.674 -10.962 1.00 89.38 88 GLU A O 1
ATOM 715 N N . PHE A 1 89 ? 9.046 3.261 -11.374 1.00 88.31 89 PHE A N 1
ATOM 716 C CA . PHE A 1 89 ? 8.914 3.848 -10.040 1.00 88.31 89 PHE A CA 1
ATOM 717 C C . PHE A 1 89 ? 7.614 4.648 -9.975 1.00 88.31 89 PHE A C 1
ATOM 719 O O . PHE A 1 89 ? 7.297 5.383 -10.911 1.00 88.31 89 PHE A O 1
ATOM 726 N N . ALA A 1 90 ? 6.861 4.496 -8.889 1.00 81.06 90 ALA A N 1
ATOM 727 C CA . ALA A 1 90 ? 5.508 5.035 -8.770 1.00 81.06 90 ALA A CA 1
ATOM 728 C C . ALA A 1 90 ? 5.418 6.561 -8.963 1.00 81.06 90 ALA A C 1
ATOM 730 O O . ALA A 1 90 ? 4.425 7.060 -9.491 1.00 81.06 90 ALA A O 1
ATOM 731 N N . ASP A 1 91 ? 6.465 7.282 -8.561 1.00 75.25 91 ASP A N 1
ATOM 732 C CA . ASP A 1 91 ? 6.539 8.745 -8.604 1.00 75.25 91 ASP A CA 1
ATOM 733 C C . ASP A 1 91 ? 7.237 9.290 -9.858 1.00 75.25 91 ASP A C 1
ATOM 735 O O . ASP A 1 91 ? 7.466 10.497 -9.984 1.00 75.25 91 ASP A O 1
ATOM 739 N N . LYS A 1 92 ? 7.556 8.419 -10.824 1.00 78.50 92 LYS A N 1
ATOM 740 C CA . LYS A 1 92 ? 8.111 8.837 -12.111 1.00 78.50 92 LYS A CA 1
ATOM 741 C C . LYS A 1 92 ? 7.134 9.788 -12.814 1.00 78.50 92 LYS A C 1
ATOM 743 O O . LYS A 1 92 ? 5.970 9.455 -13.023 1.00 78.50 92 LYS A O 1
ATOM 748 N N . GLY A 1 93 ? 7.634 10.967 -13.187 1.00 77.31 93 GLY A N 1
ATOM 749 C CA . GLY A 1 93 ? 6.850 12.035 -13.817 1.00 77.31 93 GLY A CA 1
ATOM 750 C C . GLY A 1 93 ? 6.338 13.111 -12.853 1.00 77.31 93 GLY A C 1
ATOM 751 O O . GLY A 1 93 ? 5.776 14.100 -13.312 1.00 77.31 93 GLY A O 1
ATOM 752 N N . LYS A 1 94 ? 6.555 12.970 -11.537 1.00 76.31 94 LYS A N 1
ATOM 753 C CA . LYS A 1 94 ? 6.288 14.051 -10.577 1.00 76.31 94 LYS A CA 1
ATOM 754 C C . LYS A 1 94 ? 7.412 15.105 -10.589 1.00 76.31 94 LYS A C 1
ATOM 756 O O . LYS A 1 94 ? 8.570 14.749 -10.831 1.00 76.31 94 LYS A O 1
ATOM 761 N N . PRO A 1 95 ? 7.111 16.386 -10.292 1.00 80.25 95 PRO A N 1
ATOM 762 C CA . PRO A 1 95 ? 8.133 17.420 -10.125 1.00 80.25 95 PRO A CA 1
ATOM 763 C C . PRO A 1 95 ? 9.210 17.007 -9.111 1.00 80.25 95 PRO A C 1
ATOM 765 O O . PRO A 1 95 ? 8.900 16.454 -8.056 1.00 80.25 95 PRO A O 1
ATOM 768 N N . GLY A 1 96 ? 10.482 17.253 -9.436 1.00 79.50 96 GLY A N 1
ATOM 769 C CA . GLY A 1 96 ? 11.612 16.891 -8.570 1.00 79.50 96 GLY A CA 1
ATOM 770 C C . GLY A 1 96 ? 11.911 15.386 -8.488 1.00 79.50 96 GLY 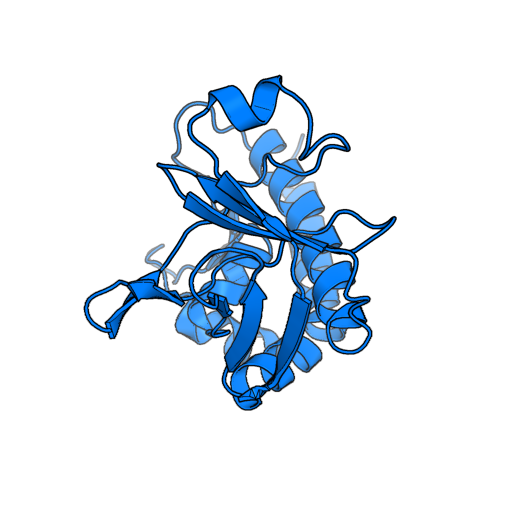A C 1
ATOM 771 O O . GLY A 1 96 ? 12.633 14.952 -7.589 1.00 79.50 96 GLY A O 1
ATOM 772 N N . TYR A 1 97 ? 11.359 14.573 -9.393 1.00 83.94 97 TYR A N 1
ATOM 773 C CA . TYR A 1 97 ? 11.734 13.169 -9.527 1.00 83.94 97 TYR A CA 1
ATOM 774 C C . TYR A 1 97 ? 13.167 13.030 -10.055 1.00 83.94 97 TYR A C 1
ATOM 776 O O . TYR A 1 97 ? 13.532 13.608 -11.078 1.00 83.94 97 TYR A O 1
ATOM 784 N N . THR A 1 98 ? 13.943 12.164 -9.407 1.00 88.00 98 THR A N 1
ATOM 785 C CA . THR A 1 98 ? 15.170 11.604 -9.973 1.00 88.00 98 THR A CA 1
ATOM 786 C C . THR A 1 98 ? 15.090 10.080 -9.919 1.00 88.00 98 THR A C 1
ATOM 788 O O . THR A 1 98 ? 14.433 9.528 -9.032 1.00 88.00 98 THR A O 1
ATOM 791 N N . PRO A 1 99 ? 15.758 9.360 -10.834 1.00 87.62 99 PRO A N 1
ATOM 792 C CA . PRO A 1 99 ? 15.766 7.904 -10.781 1.00 87.62 99 PRO A CA 1
ATOM 793 C C . PRO A 1 99 ? 16.351 7.330 -9.478 1.00 87.62 99 PRO A C 1
ATOM 795 O O . PRO A 1 99 ? 15.882 6.290 -9.028 1.00 87.62 99 PRO A O 1
ATOM 798 N N . GLN A 1 100 ? 17.304 8.031 -8.848 1.00 89.25 100 GLN A N 1
ATOM 799 C CA . GLN A 1 100 ? 17.824 7.669 -7.525 1.00 89.25 100 GLN A CA 1
ATOM 800 C C . GLN A 1 100 ? 16.746 7.809 -6.446 1.00 89.25 100 GLN A C 1
ATOM 802 O O . GLN A 1 100 ? 16.490 6.858 -5.723 1.00 89.25 100 GLN A O 1
ATOM 807 N N . LYS A 1 101 ? 16.040 8.946 -6.406 1.00 84.44 101 LYS A N 1
ATOM 808 C CA . LYS A 1 101 ? 14.937 9.157 -5.463 1.00 84.44 101 LYS A CA 1
ATOM 809 C C . LYS A 1 101 ? 13.847 8.094 -5.618 1.00 84.44 101 LYS A C 1
ATOM 811 O O . LYS A 1 101 ? 13.397 7.534 -4.632 1.00 84.44 101 LYS A O 1
ATOM 816 N N . GLY A 1 102 ? 13.475 7.761 -6.856 1.00 84.31 102 GLY A N 1
ATOM 817 C CA . GLY A 1 102 ? 12.513 6.688 -7.121 1.00 84.31 102 GLY A CA 1
ATOM 818 C C . GLY A 1 102 ? 12.982 5.313 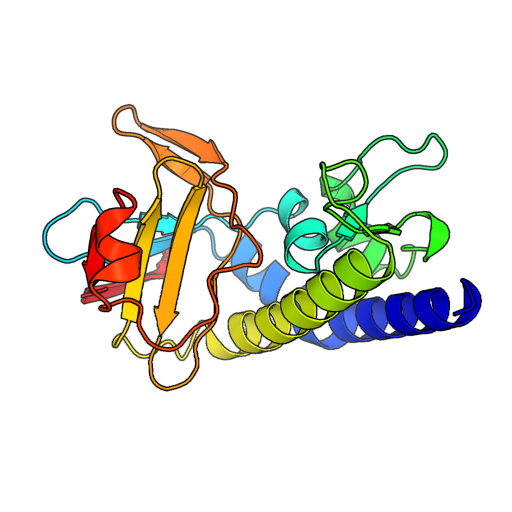-6.635 1.00 84.31 102 GLY A C 1
ATOM 819 O O . GLY A 1 102 ? 12.167 4.531 -6.150 1.00 84.31 102 GLY A O 1
ATOM 820 N N . HIS A 1 103 ? 14.281 5.022 -6.745 1.00 88.69 103 HIS A N 1
ATOM 821 C CA . HIS A 1 103 ? 14.886 3.807 -6.196 1.00 88.69 103 HIS A CA 1
ATOM 822 C C . HIS A 1 103 ? 14.856 3.801 -4.665 1.00 88.69 103 HIS A C 1
ATOM 824 O O . HIS A 1 103 ? 14.358 2.833 -4.094 1.00 88.69 103 HIS A O 1
ATOM 830 N N . ASP A 1 104 ? 15.292 4.883 -4.019 1.00 84.25 104 ASP A N 1
ATOM 831 C CA . ASP A 1 104 ? 15.300 5.016 -2.558 1.00 84.25 104 ASP A CA 1
ATOM 832 C C . ASP A 1 104 ? 13.880 4.912 -1.978 1.00 84.25 104 ASP A C 1
ATOM 834 O O . ASP A 1 104 ? 13.647 4.212 -0.991 1.00 84.25 104 ASP A O 1
ATOM 838 N N . ASP A 1 105 ? 12.906 5.554 -2.627 1.00 79.69 105 ASP A N 1
ATOM 839 C CA . ASP A 1 105 ? 11.498 5.506 -2.235 1.00 79.69 105 ASP A CA 1
ATOM 840 C C . ASP A 1 105 ? 10.922 4.092 -2.399 1.00 79.69 105 ASP A C 1
ATOM 842 O O . ASP A 1 105 ? 10.205 3.610 -1.519 1.00 79.69 105 ASP A O 1
ATOM 846 N N . ALA A 1 106 ? 11.254 3.390 -3.489 1.00 84.81 106 ALA A N 1
ATOM 847 C CA . ALA A 1 106 ? 10.846 2.000 -3.681 1.00 84.81 106 ALA A CA 1
ATOM 848 C C . ALA A 1 106 ? 11.491 1.062 -2.653 1.00 84.81 106 ALA A C 1
ATOM 850 O O . ALA A 1 106 ? 10.805 0.193 -2.114 1.00 84.81 106 ALA A O 1
ATOM 851 N N . ALA A 1 107 ? 12.773 1.254 -2.334 1.00 84.62 107 ALA A N 1
ATOM 852 C CA . ALA A 1 107 ? 13.473 0.478 -1.315 1.00 84.62 107 ALA A CA 1
ATOM 853 C C . ALA A 1 107 ? 12.793 0.619 0.056 1.00 84.62 107 ALA A C 1
ATOM 855 O O . ALA A 1 107 ? 12.459 -0.385 0.687 1.00 84.62 107 ALA A O 1
ATOM 856 N N . LYS A 1 108 ? 12.511 1.862 0.471 1.00 77.19 108 LYS A N 1
ATOM 857 C CA . LYS A 1 108 ? 11.792 2.169 1.717 1.00 77.19 108 LYS A CA 1
ATOM 858 C C . LYS A 1 108 ? 10.400 1.544 1.732 1.00 77.19 108 LYS A C 1
ATOM 860 O O . LYS A 1 108 ? 10.052 0.853 2.683 1.00 77.19 108 LYS A O 1
ATOM 865 N N . LYS A 1 109 ? 9.625 1.725 0.660 1.00 78.88 109 LYS A N 1
ATOM 866 C CA . LYS A 1 109 ? 8.271 1.170 0.529 1.00 78.88 109 LYS A CA 1
ATOM 867 C C . LYS A 1 109 ? 8.244 -0.361 0.589 1.00 78.88 109 LYS A C 1
ATOM 869 O O . LYS A 1 109 ? 7.390 -0.916 1.269 1.00 78.88 109 LYS A O 1
ATOM 874 N N . ASN A 1 110 ? 9.202 -1.049 -0.041 1.00 82.38 110 ASN A N 1
ATOM 875 C CA . ASN A 1 110 ? 9.321 -2.509 0.067 1.00 82.38 110 ASN A CA 1
ATOM 876 C C . ASN A 1 110 ? 9.638 -2.960 1.502 1.00 82.38 110 ASN A C 1
ATOM 878 O O . ASN A 1 110 ? 9.037 -3.921 1.974 1.00 82.38 110 ASN A O 1
ATOM 882 N N . ALA A 1 111 ? 10.552 -2.272 2.195 1.00 77.88 111 ALA A N 1
ATOM 883 C CA . ALA A 1 111 ? 10.892 -2.589 3.583 1.00 77.88 111 ALA A CA 1
ATOM 884 C C . ALA A 1 111 ? 9.695 -2.384 4.527 1.00 77.88 111 ALA A C 1
ATOM 886 O O . ALA A 1 111 ? 9.402 -3.250 5.350 1.00 77.88 111 ALA A O 1
ATOM 887 N N . ILE A 1 112 ? 8.964 -1.277 4.354 1.00 73.19 112 ILE A N 1
ATOM 888 C CA . ILE A 1 112 ? 7.730 -0.997 5.095 1.00 73.19 112 ILE A CA 1
ATOM 889 C C . ILE A 1 112 ? 6.700 -2.089 4.815 1.00 73.19 112 ILE A C 1
ATOM 891 O O . ILE A 1 112 ? 6.240 -2.718 5.756 1.00 73.19 112 ILE A O 1
ATOM 895 N N . ALA A 1 113 ? 6.387 -2.373 3.548 1.00 76.69 113 ALA A N 1
ATOM 896 C CA . ALA A 1 113 ? 5.412 -3.398 3.181 1.00 76.69 113 ALA A CA 1
ATOM 897 C C . ALA A 1 113 ? 5.738 -4.764 3.808 1.00 76.69 113 ALA A C 1
ATOM 899 O O . ALA A 1 113 ? 4.846 -5.434 4.318 1.00 76.69 113 ALA A O 1
ATOM 900 N N . GLN A 1 114 ? 7.015 -5.155 3.827 1.00 77.88 114 GLN A N 1
ATOM 901 C CA . GLN A 1 114 ? 7.440 -6.394 4.472 1.00 77.88 114 GLN A CA 1
ATOM 902 C C . GLN A 1 114 ? 7.190 -6.379 5.987 1.00 77.88 114 GLN A C 1
ATOM 904 O O . GLN A 1 114 ? 6.644 -7.346 6.507 1.00 77.88 114 GLN A O 1
ATOM 909 N N . SER A 1 115 ? 7.543 -5.289 6.674 1.00 72.81 115 SER A N 1
ATOM 910 C CA . SER A 1 115 ? 7.306 -5.131 8.116 1.00 72.81 115 SER A CA 1
ATOM 911 C C . SER A 1 115 ? 5.809 -5.146 8.446 1.00 72.81 115 SER A C 1
ATOM 913 O O . SER A 1 115 ? 5.348 -5.958 9.247 1.00 72.81 115 SER A O 1
ATOM 915 N N . VAL A 1 116 ? 5.036 -4.316 7.741 1.00 72.44 116 VAL A N 1
ATOM 916 C CA . VAL A 1 116 ? 3.596 -4.122 7.933 1.00 72.44 116 VAL A CA 1
ATOM 917 C C . VAL A 1 116 ? 2.830 -5.424 7.774 1.00 72.44 116 VAL A C 1
ATOM 919 O O . VAL A 1 11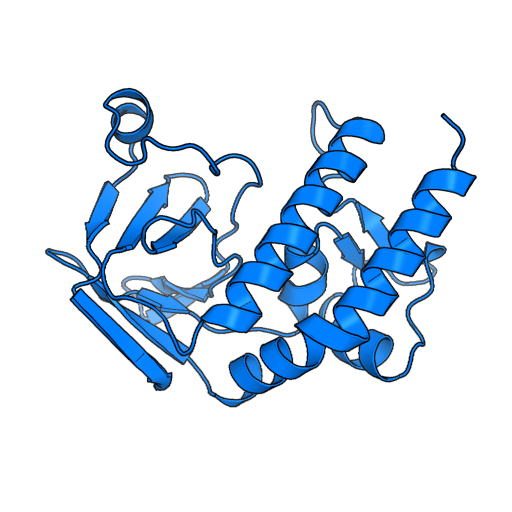6 ? 2.146 -5.852 8.696 1.00 72.44 116 VAL A O 1
ATOM 922 N N . PHE A 1 117 ? 2.928 -6.063 6.606 1.00 75.12 117 PHE A N 1
ATOM 923 C CA . PHE A 1 117 ? 2.076 -7.211 6.309 1.00 75.12 117 PHE A CA 1
ATOM 924 C C . PHE A 1 117 ? 2.441 -8.435 7.151 1.00 75.12 117 PHE A C 1
ATOM 926 O O . PHE A 1 117 ? 1.569 -9.247 7.428 1.00 75.12 117 PHE A O 1
ATOM 933 N N . SER A 1 118 ? 3.689 -8.528 7.621 1.00 69.38 118 SER A N 1
ATOM 934 C CA . SER A 1 118 ? 4.099 -9.577 8.560 1.00 69.38 118 SER A CA 1
ATOM 935 C C . SER A 1 118 ? 3.601 -9.363 9.994 1.00 69.38 118 SER A C 1
ATOM 937 O O . SER A 1 118 ? 3.445 -10.334 10.726 1.00 69.38 118 SER A O 1
ATOM 939 N N . GLY A 1 119 ? 3.365 -8.111 10.406 1.00 67.62 119 GLY A N 1
ATOM 940 C CA . GLY A 1 119 ? 3.031 -7.751 11.788 1.00 67.62 119 GLY A CA 1
ATOM 941 C C . GLY A 1 119 ? 1.583 -7.319 12.011 1.00 67.62 119 GLY A C 1
ATOM 942 O O . GLY A 1 119 ? 1.222 -7.002 13.144 1.00 67.62 119 GLY A O 1
ATOM 943 N N . ILE A 1 120 ? 0.758 -7.283 10.959 1.00 70.25 120 ILE A N 1
ATOM 944 C CA . ILE A 1 120 ? -0.582 -6.682 11.010 1.00 70.25 120 ILE A CA 1
ATOM 945 C C . ILE A 1 120 ? -1.549 -7.412 11.955 1.00 70.25 120 ILE A C 1
ATOM 947 O O . ILE A 1 120 ? -2.382 -6.771 12.584 1.00 70.25 120 ILE A O 1
ATOM 951 N N . ASP A 1 121 ? -1.420 -8.732 12.114 1.00 66.31 121 ASP A N 1
ATOM 952 C CA . ASP A 1 121 ? -2.248 -9.494 13.065 1.00 66.31 121 ASP A CA 1
ATOM 953 C C . ASP A 1 121 ? -1.782 -9.340 14.514 1.00 66.31 121 ASP A C 1
ATOM 955 O O . ASP A 1 121 ? -2.565 -9.490 15.446 1.00 66.31 121 ASP A O 1
ATOM 959 N N . SER A 1 122 ? -0.496 -9.047 14.708 1.00 65.19 122 SER A N 1
ATOM 960 C CA . SER A 1 122 ? 0.125 -8.828 16.018 1.00 65.19 122 SER A CA 1
ATOM 961 C C . SER A 1 122 ? 0.162 -7.348 16.390 1.00 65.19 122 SER A C 1
ATOM 963 O O . SER A 1 122 ? 1.032 -6.913 17.143 1.00 65.19 122 SER A O 1
ATOM 965 N N . LEU A 1 123 ? -0.733 -6.563 15.794 1.00 65.56 123 LEU A N 1
ATOM 966 C CA . LEU A 1 123 ? -0.800 -5.130 15.976 1.00 65.56 123 LEU A CA 1
ATOM 967 C C . LEU A 1 123 ? -1.027 -4.774 17.442 1.00 65.56 123 LEU A C 1
ATOM 969 O O . LEU A 1 123 ? -2.124 -4.940 17.971 1.00 65.56 123 LEU A O 1
ATOM 973 N N . ASP A 1 124 ? 0.014 -4.251 18.085 1.00 60.19 124 ASP A N 1
ATOM 974 C CA . ASP A 1 124 ? -0.139 -3.617 19.384 1.00 60.19 124 ASP A CA 1
ATOM 975 C C . ASP A 1 124 ? -0.934 -2.314 19.205 1.00 60.19 124 ASP A C 1
ATOM 977 O O . ASP A 1 124 ? -0.651 -1.507 18.314 1.00 60.19 124 ASP A O 1
ATOM 981 N N . ILE A 1 125 ? -1.938 -2.111 20.058 1.00 60.22 125 ILE A N 1
ATOM 982 C CA . ILE A 1 125 ? -2.931 -1.023 19.983 1.00 60.22 125 ILE A CA 1
ATOM 983 C C . ILE A 1 125 ? -2.281 0.354 20.238 1.00 60.22 125 ILE A C 1
ATOM 985 O O . ILE A 1 125 ? -2.901 1.393 20.036 1.00 60.22 125 ILE A O 1
ATOM 989 N N . ASN A 1 126 ? -1.000 0.387 20.613 1.00 59.75 126 ASN A N 1
ATOM 990 C CA . ASN A 1 126 ? -0.200 1.591 20.832 1.00 59.75 126 ASN A CA 1
ATOM 991 C C . ASN A 1 126 ? 0.121 2.341 19.527 1.00 59.75 126 ASN A C 1
ATOM 993 O O . ASN A 1 126 ? 1.282 2.435 19.114 1.00 59.75 126 ASN A O 1
ATOM 997 N N . GLY A 1 127 ? -0.907 2.880 18.873 1.00 66.94 127 GLY A N 1
ATOM 998 C CA . GLY A 1 127 ? -0.775 3.507 17.574 1.00 66.94 127 GLY A CA 1
ATOM 999 C C . GLY A 1 127 ? -1.647 4.722 17.306 1.00 66.94 127 GLY A C 1
ATOM 1000 O O . GLY A 1 127 ? -2.587 5.015 18.039 1.00 66.94 127 GLY A O 1
ATOM 1001 N N . TYR A 1 128 ? -1.315 5.446 16.236 1.00 64.75 128 TYR A N 1
ATOM 1002 C CA . TYR A 1 128 ? -2.019 6.659 15.816 1.00 64.75 128 TYR A CA 1
ATOM 1003 C C . TYR A 1 128 ? -2.380 6.602 14.335 1.00 64.75 128 TYR A C 1
ATOM 1005 O O . TYR A 1 128 ? -1.583 6.153 13.513 1.00 64.75 128 TYR A O 1
ATOM 1013 N N . VAL A 1 129 ? -3.557 7.124 14.000 1.00 64.62 129 VAL A N 1
ATOM 1014 C CA . VAL A 1 129 ? -3.950 7.495 12.640 1.00 64.62 129 VAL A CA 1
ATOM 1015 C C . VAL A 1 129 ? -3.669 8.979 12.443 1.00 64.62 129 VAL A C 1
ATOM 1017 O O . VAL A 1 129 ? -4.070 9.793 13.273 1.00 64.62 129 VAL A O 1
ATOM 1020 N N . VAL A 1 130 ? -3.036 9.352 11.330 1.00 58.53 130 VAL A N 1
ATOM 1021 C CA . VAL A 1 130 ? -2.867 10.757 10.931 1.00 58.53 130 VAL A CA 1
ATOM 1022 C C . VAL A 1 130 ? -3.532 11.016 9.586 1.00 58.53 130 VAL A C 1
ATOM 1024 O O . VAL A 1 130 ? -3.201 10.392 8.575 1.00 58.53 130 VAL A O 1
ATOM 1027 N N . GLU A 1 131 ? -4.443 11.985 9.562 1.00 55.31 131 GLU A N 1
ATOM 1028 C CA . GLU A 1 131 ? -4.981 12.552 8.326 1.00 55.31 131 GLU A CA 1
ATOM 1029 C C . GLU A 1 131 ? -4.218 13.801 7.920 1.00 55.31 131 GLU A C 1
ATOM 1031 O O . GLU A 1 131 ? -3.930 14.644 8.764 1.00 55.31 131 GLU A O 1
ATOM 1036 N N . SER A 1 132 ? -3.948 13.960 6.624 1.00 49.81 132 SER A N 1
ATOM 1037 C CA . SER A 1 132 ? -3.479 15.224 6.055 1.00 49.81 132 SER A CA 1
ATOM 1038 C C . SER A 1 132 ? -4.480 15.756 5.037 1.00 49.81 132 SER A C 1
ATOM 1040 O O . SER A 1 132 ? -5.150 14.988 4.348 1.00 49.81 132 SER A O 1
ATOM 1042 N N . ALA A 1 133 ? -4.492 17.075 4.839 1.00 46.41 133 ALA A N 1
ATOM 1043 C CA . ALA A 1 133 ? -5.314 17.730 3.820 1.00 46.41 133 ALA A CA 1
ATOM 1044 C C . ALA A 1 133 ? -5.029 17.270 2.369 1.00 46.41 133 ALA A C 1
ATOM 1046 O O . ALA A 1 133 ? -5.766 17.630 1.456 1.00 46.41 133 ALA A O 1
ATOM 1047 N N . LYS A 1 134 ? -3.953 16.505 2.124 1.00 45.59 134 LYS A N 1
ATOM 1048 C CA . LYS A 1 134 ? -3.542 16.041 0.785 1.00 45.59 134 LYS A CA 1
ATOM 1049 C C . LYS A 1 134 ? -3.635 14.523 0.595 1.00 45.59 134 LYS A C 1
ATOM 1051 O O . LYS A 1 134 ? -3.421 14.042 -0.516 1.00 45.59 134 LYS A O 1
ATOM 1056 N N . SER A 1 135 ? -3.829 13.752 1.662 1.00 46.00 135 SER A N 1
ATOM 1057 C CA . SER A 1 135 ? -3.563 12.306 1.704 1.00 46.00 135 SER A CA 1
ATOM 1058 C C . SER A 1 135 ? -3.998 11.753 3.057 1.00 46.00 135 SER A C 1
ATOM 1060 O O . SER A 1 135 ? -3.708 12.394 4.069 1.00 46.00 135 SER A O 1
ATOM 1062 N N . ALA A 1 136 ? -4.637 10.585 3.106 1.00 47.84 136 ALA A N 1
ATOM 1063 C CA . ALA A 1 136 ? -5.091 10.041 4.381 1.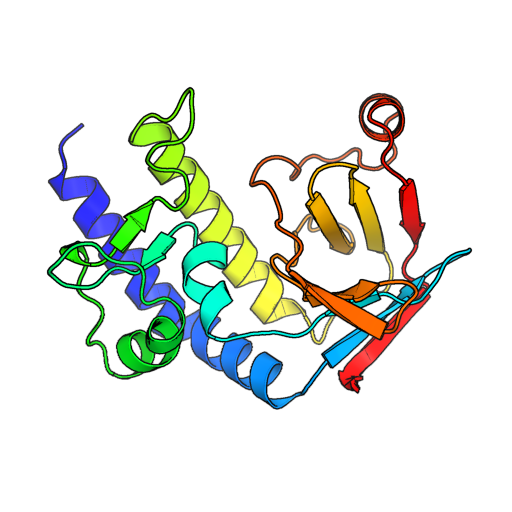00 47.84 136 ALA A CA 1
ATOM 1064 C C . ALA A 1 136 ? -4.583 8.659 4.726 1.00 47.84 136 ALA A C 1
ATOM 1066 O O . ALA A 1 136 ? -4.195 7.863 3.872 1.00 47.84 136 ALA A O 1
ATOM 1067 N N . VAL A 1 137 ? -4.672 8.481 6.041 1.00 49.69 137 VAL A N 1
ATOM 1068 C CA . VAL A 1 137 ? -4.386 7.330 6.872 1.00 49.69 137 VAL A CA 1
ATOM 1069 C C . VAL A 1 137 ? -2.931 6.904 6.781 1.00 49.69 137 VAL A C 1
ATOM 1071 O O . VAL A 1 137 ? -2.533 6.039 6.008 1.00 49.69 137 VAL A O 1
ATOM 1074 N N . VAL A 1 138 ? -2.125 7.530 7.634 1.00 51.91 138 VAL A N 1
ATOM 1075 C CA . VAL A 1 138 ? -0.866 6.949 8.092 1.00 51.91 138 VAL A CA 1
ATOM 1076 C C . VAL A 1 138 ? -1.142 6.302 9.439 1.00 51.91 138 VAL A C 1
ATOM 1078 O O . VAL A 1 138 ? -1.517 7.004 10.376 1.00 51.91 138 VAL A O 1
ATOM 1081 N N . LEU A 1 139 ? -1.015 4.979 9.508 1.00 51.47 139 LEU A N 1
ATOM 1082 C CA . LEU A 1 139 ? -0.983 4.254 10.778 1.00 51.47 139 LEU A CA 1
ATOM 1083 C C . LEU A 1 139 ? 0.431 4.272 11.332 1.00 51.47 139 LEU A C 1
ATOM 1085 O O . LEU A 1 139 ? 1.366 4.364 10.552 1.00 51.47 139 LEU A O 1
ATOM 1089 N N . PHE A 1 140 ? 0.575 4.164 12.643 1.00 52.84 140 PHE A N 1
ATOM 1090 C CA . PHE A 1 140 ? 1.851 4.011 13.336 1.00 52.84 140 PHE A CA 1
ATOM 1091 C C . PHE A 1 140 ? 1.606 3.113 14.527 1.00 52.84 140 PHE A C 1
ATOM 1093 O O . PHE A 1 140 ? 0.696 3.449 15.269 1.00 52.84 140 PHE A O 1
ATOM 1100 N N . THR A 1 141 ? 2.352 2.030 14.743 1.00 45.66 141 THR A N 1
ATOM 1101 C CA . THR A 1 141 ? 2.100 1.136 15.890 1.00 45.66 141 THR A CA 1
ATOM 1102 C C . THR A 1 141 ? 3.397 0.818 16.636 1.00 45.66 141 THR A C 1
ATOM 1104 O O . THR A 1 141 ? 4.219 0.025 16.177 1.00 45.66 141 THR A O 1
ATOM 1107 N N . GLY A 1 142 ? 3.586 1.444 17.800 1.00 43.75 142 GLY A N 1
ATOM 1108 C CA . GLY A 1 142 ? 4.680 1.170 18.738 1.00 43.75 142 GLY A CA 1
ATOM 1109 C C . GLY A 1 142 ? 6.090 1.556 18.264 1.00 43.75 142 GLY A C 1
ATOM 1110 O O . GLY A 1 142 ? 6.262 2.377 17.368 1.00 43.75 142 GLY A O 1
ATOM 1111 N N . LYS A 1 143 ? 7.121 0.942 18.879 1.00 40.06 143 LYS A N 1
ATOM 1112 C CA . LYS A 1 143 ? 8.572 1.153 18.618 1.00 40.06 143 LYS A CA 1
ATOM 1113 C C . LYS A 1 143 ? 9.008 0.932 17.154 1.00 40.06 143 LYS A C 1
ATOM 1115 O O . LYS A 1 143 ? 10.188 1.081 16.847 1.00 40.06 143 LYS A O 1
ATOM 1120 N N . VAL A 1 144 ? 8.093 0.532 16.272 1.00 43.81 144 VAL A N 1
ATOM 1121 C CA . VAL A 1 144 ? 8.335 0.274 14.854 1.00 43.81 144 VAL A CA 1
ATOM 1122 C C . VAL A 1 144 ? 7.396 1.161 14.036 1.00 43.81 144 VAL A C 1
ATOM 1124 O O . VAL A 1 144 ? 6.212 0.878 13.878 1.00 43.81 144 VAL A O 1
ATOM 1127 N N . THR A 1 145 ? 7.941 2.248 13.499 1.00 49.88 145 THR A N 1
ATOM 1128 C CA . THR A 1 145 ? 7.223 3.209 12.655 1.00 49.88 145 THR A CA 1
ATOM 1129 C C . THR A 1 145 ? 6.982 2.599 11.272 1.00 49.88 145 THR A C 1
ATOM 1131 O O . THR A 1 145 ? 7.915 2.435 10.486 1.00 49.88 145 THR A O 1
ATOM 1134 N N . TRP A 1 146 ? 5.738 2.261 10.941 1.00 46.47 146 TRP A N 1
ATOM 1135 C CA . TRP A 1 146 ? 5.374 1.784 9.607 1.00 46.47 146 TRP A CA 1
ATOM 1136 C C . TRP A 1 146 ? 4.058 2.391 9.149 1.00 46.47 146 TRP A C 1
ATOM 1138 O O . TRP A 1 146 ? 3.202 2.616 9.983 1.00 46.47 146 TRP A O 1
ATOM 1148 N N . SER A 1 147 ? 3.886 2.641 7.846 1.00 50.00 147 SER A N 1
ATOM 1149 C CA . SER A 1 147 ? 2.666 3.217 7.269 1.00 50.00 147 SER A CA 1
ATOM 1150 C C . SER A 1 147 ? 1.867 2.172 6.482 1.00 50.00 147 SER A C 1
ATOM 1152 O O . SER A 1 147 ? 2.358 1.585 5.516 1.00 50.00 147 SER A O 1
ATOM 1154 N N . LEU A 1 148 ? 0.610 1.945 6.872 1.00 50.12 148 LEU A N 1
ATOM 1155 C CA . LEU A 1 148 ? -0.334 1.126 6.104 1.00 50.12 148 LEU A CA 1
ATOM 1156 C C . LEU A 1 148 ? -0.896 1.963 4.947 1.00 50.12 148 LEU A C 1
ATOM 1158 O O . LEU A 1 148 ? -1.830 2.738 5.114 1.00 50.12 148 LEU A O 1
ATOM 1162 N N . GLY A 1 149 ? -0.262 1.879 3.778 1.00 48.09 149 GLY A N 1
ATOM 1163 C CA . GLY A 1 149 ? -0.679 2.641 2.604 1.00 48.09 149 GLY A CA 1
ATOM 1164 C C . GLY A 1 149 ? -1.930 2.094 1.899 1.00 48.09 149 GLY A C 1
ATOM 1165 O O . GLY A 1 149 ? -2.153 0.886 1.850 1.00 48.09 149 GLY A O 1
ATOM 1166 N N . LEU A 1 150 ? -2.648 3.020 1.245 1.00 47.28 150 LEU A N 1
ATOM 1167 C CA . LEU A 1 150 ? -3.785 2.856 0.322 1.00 47.28 150 LEU A CA 1
ATOM 1168 C C . LEU A 1 150 ? -5.002 2.115 0.898 1.00 47.28 150 LEU A C 1
ATOM 1170 O O . LEU A 1 150 ? -5.390 1.051 0.415 1.00 47.28 150 LEU A O 1
ATOM 1174 N N . ALA A 1 151 ? -5.641 2.757 1.872 1.00 45.66 151 ALA A N 1
ATOM 1175 C CA . ALA A 1 151 ? -7.001 2.461 2.294 1.00 45.66 151 ALA A CA 1
ATOM 1176 C C . ALA A 1 151 ? -8.011 3.203 1.402 1.00 45.66 151 ALA A C 1
ATOM 1178 O O . ALA A 1 151 ? -7.806 4.371 1.048 1.00 45.66 151 ALA A O 1
ATOM 1179 N N . LYS A 1 152 ? -9.122 2.547 1.051 1.00 51.16 152 LYS A N 1
ATOM 1180 C CA . LYS A 1 152 ? -10.347 3.291 0.744 1.00 51.16 152 LYS A CA 1
ATOM 1181 C C . LYS A 1 152 ? -11.024 3.620 2.066 1.00 51.16 152 LYS A C 1
ATOM 1183 O O . LYS A 1 152 ? -11.261 2.707 2.841 1.00 51.16 152 LYS A O 1
ATOM 1188 N N . GLU A 1 153 ? -11.334 4.887 2.290 1.00 52.91 153 GLU A N 1
ATOM 1189 C CA . GLU A 1 153 ? -12.111 5.356 3.439 1.00 52.91 153 GLU A CA 1
ATOM 1190 C C . GLU A 1 153 ? -13.524 5.689 2.964 1.00 52.91 153 GLU A C 1
ATOM 1192 O O . GLU A 1 153 ? -13.679 6.258 1.878 1.00 52.91 153 GLU A O 1
ATOM 1197 N N . LYS A 1 154 ? -14.541 5.345 3.754 1.00 49.03 154 LYS A N 1
ATOM 1198 C CA . LYS A 1 154 ? -15.886 5.887 3.563 1.00 49.03 154 LYS A CA 1
ATOM 1199 C C . LYS A 1 154 ? -15.892 7.334 4.037 1.00 49.03 154 LYS A C 1
ATOM 1201 O O . LYS A 1 154 ? -15.577 7.595 5.192 1.00 49.03 154 LYS A O 1
ATOM 1206 N N . ASP A 1 155 ? -16.214 8.264 3.148 1.00 52.06 155 ASP A N 1
ATOM 1207 C CA . ASP A 1 155 ? -16.488 9.633 3.571 1.00 52.06 155 ASP A CA 1
ATOM 1208 C C . ASP A 1 155 ? -17.789 9.707 4.396 1.00 52.06 155 ASP A C 1
ATOM 1210 O O . ASP A 1 155 ? -18.507 8.717 4.558 1.00 52.06 155 ASP A O 1
ATOM 1214 N N . ALA A 1 156 ? -18.118 10.901 4.892 1.00 48.91 156 ALA A N 1
ATOM 1215 C CA . ALA A 1 156 ? -19.349 11.151 5.648 1.00 48.91 156 ALA A CA 1
ATOM 1216 C C . ALA A 1 156 ? -20.651 10.839 4.870 1.00 48.91 156 ALA A C 1
ATOM 1218 O O . ALA A 1 156 ? -21.731 10.893 5.451 1.00 48.91 156 ALA A O 1
ATOM 1219 N N . ASN A 1 157 ? -20.562 10.523 3.572 1.00 51.47 157 ASN A N 1
ATOM 1220 C CA . ASN A 1 157 ? -21.673 10.141 2.702 1.00 51.47 157 ASN A CA 1
ATOM 1221 C C . ASN A 1 157 ? -21.620 8.656 2.302 1.00 51.47 157 ASN A C 1
ATOM 1223 O O . ASN A 1 157 ? -22.233 8.274 1.305 1.00 51.47 157 ASN A O 1
ATOM 1227 N N . ASP A 1 158 ? -20.866 7.822 3.025 1.00 54.78 158 ASP A N 1
ATOM 1228 C CA . ASP A 1 158 ? -20.673 6.403 2.717 1.00 54.78 158 ASP A CA 1
ATOM 1229 C C . ASP A 1 158 ? -19.987 6.125 1.358 1.00 54.78 158 ASP A C 1
ATOM 1231 O O . ASP A 1 158 ? -20.031 4.998 0.846 1.00 54.78 158 ASP A O 1
ATOM 1235 N N . VAL A 1 159 ? -19.285 7.105 0.778 1.00 50.09 159 VAL A N 1
ATOM 1236 C CA . VAL A 1 159 ? -18.557 6.945 -0.487 1.00 50.09 159 VAL A CA 1
ATOM 1237 C C . VAL A 1 159 ? -17.113 6.537 -0.227 1.00 50.09 159 VAL A C 1
ATOM 1239 O O . VAL A 1 159 ? -16.343 7.236 0.429 1.00 50.09 159 VAL A O 1
ATOM 1242 N N . TRP A 1 160 ? -16.707 5.411 -0.814 1.00 54.25 160 TRP A N 1
ATOM 1243 C CA . TRP A 1 160 ? -15.336 4.915 -0.726 1.00 54.25 160 TRP A CA 1
ATOM 1244 C C . TRP A 1 160 ? -14.366 5.761 -1.564 1.00 54.25 160 TRP A C 1
ATOM 1246 O O . TRP A 1 160 ? -14.302 5.631 -2.790 1.00 54.25 160 TRP A O 1
ATOM 1256 N N . THR A 1 161 ? -13.549 6.577 -0.904 1.00 49.31 161 THR A N 1
ATOM 1257 C CA . THR A 1 161 ? -12.509 7.400 -1.536 1.00 49.31 161 THR A CA 1
ATOM 1258 C C . THR A 1 161 ? -11.131 6.768 -1.355 1.00 49.31 161 THR A C 1
ATOM 1260 O O . THR A 1 161 ? -10.743 6.382 -0.256 1.00 49.31 161 THR A O 1
ATOM 1263 N N . GLY A 1 162 ? -10.372 6.624 -2.447 1.00 44.41 162 GLY A N 1
ATOM 1264 C CA . GLY A 1 162 ? -8.992 6.139 -2.379 1.00 44.41 162 GLY A CA 1
ATOM 1265 C C . GLY A 1 162 ? -8.078 7.226 -1.826 1.00 44.41 162 GLY A C 1
ATOM 1266 O O . GLY A 1 162 ? -7.896 8.259 -2.472 1.00 44.41 162 GLY A O 1
ATOM 1267 N N . ARG A 1 163 ? -7.491 7.008 -0.647 1.00 44.91 163 ARG A N 1
ATOM 1268 C CA . ARG A 1 163 ? -6.576 7.969 -0.025 1.00 44.91 163 ARG A CA 1
ATOM 1269 C C . ARG A 1 163 ? -5.125 7.531 -0.296 1.00 44.91 163 ARG A C 1
ATOM 1271 O O . ARG A 1 163 ? -4.732 6.396 -0.037 1.00 44.91 163 ARG A O 1
ATOM 1278 N N . TYR A 1 164 ? -4.336 8.427 -0.891 1.00 39.12 164 TYR A N 1
ATOM 1279 C CA . TYR A 1 164 ? -2.909 8.226 -1.183 1.00 39.12 164 TYR A CA 1
ATOM 1280 C C . TYR A 1 164 ? -2.074 8.380 0.093 1.00 39.12 164 TYR A C 1
ATOM 1282 O O . TYR A 1 164 ? -2.405 9.232 0.908 1.00 39.12 164 TYR A O 1
ATOM 1290 N N . VAL A 1 165 ? -0.972 7.633 0.241 1.00 42.66 165 VAL A N 1
ATOM 1291 C CA . VAL A 1 165 ? 0.016 7.855 1.315 1.00 42.66 165 VAL A CA 1
ATOM 1292 C C . VAL A 1 165 ? 1.362 8.266 0.700 1.00 42.66 165 VAL A C 1
ATOM 1294 O O . VAL A 1 165 ? 1.950 7.494 -0.068 1.00 42.66 165 VAL A O 1
ATOM 1297 N N . PRO A 1 166 ? 1.881 9.473 0.994 1.00 35.62 166 PRO A N 1
ATOM 1298 C CA . PRO A 1 166 ? 3.208 9.892 0.563 1.00 35.62 166 PRO A CA 1
ATOM 1299 C C . PRO A 1 166 ? 4.308 9.107 1.283 1.00 35.62 166 PRO A C 1
ATOM 1301 O O . PRO A 1 166 ? 4.199 8.797 2.464 1.00 35.62 166 PRO A O 1
ATOM 1304 N N . ALA A 1 167 ? 5.419 8.867 0.584 1.00 35.75 167 ALA A N 1
ATOM 1305 C CA . ALA A 1 167 ? 6.616 8.181 1.083 1.00 35.75 167 ALA A CA 1
ATOM 1306 C C . ALA A 1 167 ? 7.359 8.907 2.234 1.00 35.75 167 ALA A C 1
ATOM 1308 O O . ALA A 1 167 ? 8.439 8.479 2.628 1.00 35.75 167 ALA A O 1
ATOM 1309 N N . SER A 1 168 ? 6.832 10.024 2.745 1.00 34.38 168 SER A N 1
ATOM 1310 C CA . SER A 1 168 ? 7.595 11.040 3.479 1.00 34.38 168 SER A CA 1
ATOM 1311 C C . SER A 1 168 ? 7.275 11.174 4.972 1.00 34.38 168 SER A C 1
ATOM 1313 O O . SER A 1 168 ? 7.643 12.189 5.546 1.00 34.38 168 SER A O 1
ATOM 1315 N N . LEU A 1 169 ? 6.582 10.224 5.606 1.00 39.00 169 LEU A N 1
ATOM 1316 C CA . LEU A 1 169 ? 6.169 10.362 7.018 1.00 39.00 169 LEU A CA 1
ATOM 1317 C C . LEU A 1 169 ? 6.731 9.286 7.956 1.00 39.00 169 LEU A C 1
ATOM 1319 O O . LEU A 1 169 ? 6.170 9.030 9.014 1.00 39.00 169 LEU A O 1
ATOM 1323 N N . VAL A 1 170 ? 7.859 8.678 7.593 1.00 43.38 170 VAL A N 1
ATOM 1324 C CA . VAL A 1 170 ? 8.622 7.826 8.515 1.00 43.38 170 VAL A CA 1
ATOM 1325 C C . VAL A 1 170 ? 9.591 8.720 9.291 1.00 43.38 170 VAL A C 1
ATOM 1327 O O . VAL A 1 170 ? 10.735 8.871 8.873 1.00 43.38 170 VAL A O 1
ATOM 1330 N N . ASP A 1 171 ? 9.114 9.375 10.352 1.00 40.59 171 ASP A N 1
ATOM 1331 C CA . ASP A 1 171 ? 9.983 10.027 11.343 1.00 40.59 171 ASP A CA 1
ATOM 1332 C C . ASP A 1 171 ? 9.325 10.076 12.740 1.00 40.59 171 ASP A C 1
ATOM 1334 O O . ASP A 1 171 ? 8.099 10.149 12.870 1.00 40.59 171 ASP A O 1
ATOM 1338 N N . ASP A 1 172 ? 10.161 10.046 13.777 1.00 39.09 172 ASP A N 1
ATOM 1339 C CA . ASP A 1 172 ? 9.902 9.674 15.178 1.00 39.09 172 ASP A CA 1
ATOM 1340 C C . ASP A 1 172 ? 9.138 10.716 16.015 1.00 39.09 172 ASP A C 1
ATOM 1342 O O . ASP A 1 172 ? 9.124 10.666 17.245 1.00 39.09 172 ASP A O 1
ATOM 1346 N N . SER A 1 173 ? 8.458 11.679 15.395 1.00 49.78 173 SER A N 1
ATOM 1347 C CA . SER A 1 173 ? 7.685 12.655 16.168 1.00 49.78 173 SER A CA 1
ATOM 1348 C C . SER A 1 173 ? 6.386 13.053 15.487 1.00 49.78 173 SER A C 1
ATOM 1350 O O . SER A 1 173 ? 6.134 14.201 15.134 1.00 49.78 173 SER A O 1
ATOM 1352 N N . ILE A 1 174 ? 5.501 12.070 15.378 1.00 47.56 174 ILE A N 1
ATOM 1353 C CA . ILE A 1 174 ? 4.099 12.230 14.963 1.00 47.56 174 ILE A CA 1
ATOM 1354 C C . ILE A 1 174 ? 3.349 13.211 15.880 1.00 47.56 174 ILE A C 1
ATOM 1356 O O . ILE A 1 174 ? 2.431 13.900 15.446 1.00 47.56 174 ILE A O 1
ATOM 1360 N N . LEU A 1 175 ? 3.790 13.309 17.139 1.00 49.88 175 LEU A N 1
ATOM 1361 C CA . LEU A 1 175 ? 3.320 14.285 18.121 1.00 49.88 175 LEU A CA 1
ATOM 1362 C C . LEU A 1 175 ? 4.136 15.591 18.126 1.00 49.88 175 LEU A C 1
ATOM 1364 O O . LEU A 1 175 ? 3.875 16.463 18.955 1.00 49.88 175 LEU A O 1
ATOM 1368 N N . SER A 1 176 ? 5.130 15.763 17.243 1.00 49.03 176 SER A N 1
ATOM 1369 C CA . SER A 1 176 ? 5.840 17.040 17.168 1.00 49.03 176 SER A CA 1
ATOM 1370 C C . SER A 1 176 ? 4.917 18.140 16.672 1.00 49.03 176 SER A C 1
ATOM 1372 O O . SER A 1 176 ? 4.109 17.987 15.752 1.00 49.03 176 SER A O 1
ATOM 1374 N N . SER A 1 177 ? 5.114 19.318 17.251 1.00 46.19 177 SER A N 1
ATOM 1375 C CA . SER A 1 177 ? 4.417 20.543 16.876 1.00 46.19 177 SER A CA 1
ATOM 1376 C C . SER A 1 177 ? 4.606 20.928 15.401 1.00 46.19 177 SER A C 1
ATOM 1378 O O . SER A 1 177 ? 3.810 21.702 14.875 1.00 46.19 177 SER A O 1
ATOM 1380 N N . ALA A 1 178 ? 5.626 20.400 14.716 1.00 46.59 178 ALA A N 1
ATOM 1381 C CA . ALA A 1 178 ? 5.882 20.653 13.302 1.00 46.59 178 ALA A CA 1
ATOM 1382 C C . ALA A 1 178 ? 4.867 19.958 12.376 1.00 46.59 178 ALA A C 1
ATOM 1384 O O . ALA A 1 178 ? 4.415 20.576 11.412 1.00 46.59 178 ALA A O 1
ATOM 1385 N N . ILE A 1 179 ? 4.468 18.717 12.683 1.00 46.44 179 ILE A N 1
ATOM 1386 C CA . ILE A 1 179 ? 3.506 17.950 11.874 1.00 46.44 179 ILE A CA 1
ATOM 1387 C C . ILE A 1 179 ? 2.082 18.463 12.118 1.00 46.44 179 ILE A C 1
ATOM 1389 O O . ILE A 1 179 ? 1.392 18.809 11.160 1.00 46.44 179 ILE A O 1
ATOM 1393 N N . CYS A 1 180 ? 1.689 18.670 13.380 1.00 49.03 180 CYS A N 1
ATOM 1394 C CA . CYS A 1 180 ? 0.372 19.216 13.740 1.00 49.03 180 CYS A CA 1
ATOM 1395 C C . CYS A 1 180 ? 0.073 20.589 13.099 1.00 49.03 180 CYS A C 1
ATOM 1397 O O . CYS A 1 180 ? -1.086 20.910 12.836 1.00 49.03 180 CYS A O 1
ATOM 1399 N N . LYS A 1 181 ? 1.102 21.393 12.788 1.00 45.06 181 LYS A N 1
ATOM 1400 C CA . LYS A 1 181 ? 0.952 22.689 12.098 1.00 45.06 181 LYS A CA 1
ATOM 1401 C C . LYS A 1 181 ? 0.493 22.574 10.640 1.00 45.06 181 LYS A C 1
ATOM 1403 O O . LYS A 1 181 ? -0.051 23.540 10.115 1.00 45.06 181 LYS A O 1
ATOM 1408 N N . ALA A 1 182 ? 0.660 21.425 9.984 1.00 51.88 182 ALA A N 1
ATOM 1409 C CA . ALA A 1 182 ? 0.282 21.231 8.581 1.00 51.88 182 ALA A CA 1
ATOM 1410 C C . ALA A 1 182 ? -1.206 20.865 8.379 1.00 51.88 182 ALA A C 1
ATOM 1412 O O . ALA A 1 182 ? -1.574 20.322 7.335 1.00 51.88 182 ALA A O 1
ATOM 1413 N N . GLY A 1 183 ? -2.066 21.137 9.369 1.00 51.00 183 GLY A N 1
ATOM 1414 C CA . GLY A 1 183 ? -3.493 20.802 9.315 1.00 51.00 183 GLY A CA 1
ATOM 1415 C C . GLY A 1 183 ? -3.771 19.305 9.459 1.00 51.00 183 GLY A C 1
ATOM 1416 O O . GLY A 1 183 ? -4.826 18.835 9.038 1.00 51.00 183 GLY A O 1
ATOM 1417 N N . THR A 1 184 ? -2.826 18.549 10.020 1.00 55.91 184 THR A N 1
ATOM 1418 C CA . THR A 1 184 ? -3.000 17.124 10.291 1.00 55.91 184 THR A CA 1
ATOM 1419 C C . THR A 1 184 ? -3.658 16.895 11.644 1.00 55.91 184 THR A C 1
ATOM 1421 O O . THR A 1 184 ? -3.272 17.535 12.623 1.00 55.91 184 THR A O 1
ATOM 1424 N N . LYS A 1 185 ? -4.590 15.944 11.729 1.00 60.50 185 LYS A N 1
ATOM 1425 C CA . LYS A 1 185 ? -5.227 15.548 12.994 1.00 60.50 185 LYS A CA 1
ATOM 1426 C C . LYS A 1 185 ? -4.807 14.121 13.366 1.00 60.50 185 LYS A C 1
ATOM 1428 O O . LYS A 1 185 ? -5.309 13.185 12.741 1.00 60.50 185 LYS A O 1
ATOM 1433 N N . PRO A 1 186 ? -3.874 13.939 14.320 1.00 67.38 186 PRO A N 1
ATOM 1434 C CA . PRO A 1 186 ? -3.565 12.621 14.852 1.00 67.38 186 PRO A CA 1
ATOM 1435 C C . PRO A 1 186 ? -4.707 12.130 15.747 1.00 67.38 186 PRO A C 1
ATOM 1437 O O . PRO A 1 186 ? -5.352 12.915 16.445 1.00 67.38 186 PRO A O 1
ATOM 1440 N N . SER A 1 187 ? -4.956 10.827 15.759 1.00 68.12 187 SER A N 1
ATOM 1441 C CA . SER A 1 187 ? -5.926 10.199 16.658 1.00 68.12 187 SER A CA 1
ATOM 1442 C C . SER A 1 187 ? -5.431 8.835 17.089 1.00 68.12 187 SER A C 1
ATOM 1444 O O . SER A 1 187 ? -4.966 8.056 16.261 1.00 68.12 187 SER A O 1
ATOM 1446 N N . ALA A 1 188 ? -5.491 8.572 18.391 1.00 74.31 188 ALA A N 1
ATOM 1447 C CA . ALA A 1 188 ? -5.060 7.297 18.944 1.00 74.31 188 ALA A CA 1
ATOM 1448 C C . ALA A 1 188 ? -6.001 6.178 18.484 1.00 74.31 188 ALA A C 1
ATOM 1450 O O . ALA A 1 188 ? -7.219 6.367 18.449 1.00 74.31 188 ALA A O 1
ATOM 1451 N N . ILE A 1 189 ? -5.430 5.025 18.155 1.00 75.12 189 ILE A N 1
ATOM 1452 C CA . ILE A 1 189 ? -6.176 3.800 17.881 1.00 75.12 189 ILE A CA 1
ATOM 1453 C C . ILE A 1 189 ? -6.530 3.186 19.235 1.00 75.12 189 ILE A C 1
ATOM 1455 O O . ILE A 1 189 ? -5.656 2.933 20.057 1.00 75.12 189 ILE A O 1
ATOM 1459 N N . ILE A 1 190 ? -7.818 2.978 19.482 1.00 82.38 190 ILE A N 1
ATOM 1460 C CA . ILE A 1 190 ? -8.327 2.348 20.708 1.00 82.38 190 ILE A CA 1
ATOM 1461 C C . ILE A 1 190 ? -8.530 0.850 20.481 1.00 82.38 190 ILE A C 1
ATOM 1463 O O . ILE A 1 190 ? -8.374 0.049 21.402 1.00 82.38 190 ILE A O 1
ATOM 1467 N N . ARG A 1 191 ? -8.876 0.455 19.252 1.00 80.44 191 ARG A N 1
ATOM 1468 C CA . ARG A 1 191 ? -9.102 -0.945 18.902 1.00 80.44 191 ARG A CA 1
ATOM 1469 C C . ARG A 1 191 ? -8.856 -1.202 17.424 1.00 80.44 191 ARG A C 1
ATOM 1471 O O . ARG A 1 191 ? -9.126 -0.357 16.576 1.00 80.44 191 ARG A O 1
ATOM 1478 N N . VAL A 1 192 ? -8.388 -2.411 17.131 1.00 78.12 192 VAL A N 1
ATOM 1479 C CA . VAL A 1 192 ? -8.232 -2.948 15.779 1.00 78.12 192 VAL A CA 1
ATOM 1480 C C . VAL A 1 192 ? -9.117 -4.187 15.652 1.00 78.12 192 VAL A C 1
ATOM 1482 O O . VAL A 1 192 ? -9.147 -5.027 16.552 1.00 78.12 192 VAL A O 1
ATOM 1485 N N . SER A 1 193 ? -9.884 -4.290 14.568 1.00 79.06 193 SER A N 1
ATOM 1486 C CA . SER A 1 193 ? -10.749 -5.447 14.305 1.00 79.06 193 SER A CA 1
ATOM 1487 C C . SER A 1 193 ? -10.912 -5.700 12.810 1.00 79.06 193 SER A C 1
ATOM 1489 O O . SER A 1 193 ? -11.008 -4.753 12.035 1.00 79.06 193 SER A O 1
ATOM 1491 N N . TRP A 1 194 ? -10.966 -6.970 12.418 1.00 79.06 194 TRP A N 1
ATOM 1492 C CA . TRP A 1 194 ? -11.382 -7.380 11.077 1.00 79.06 194 TRP A CA 1
ATOM 1493 C C . TRP A 1 194 ? -12.912 -7.409 10.998 1.00 79.06 194 TRP A C 1
ATOM 1495 O O . TRP A 1 194 ? -13.554 -7.875 11.945 1.00 79.06 194 TRP A O 1
ATOM 1505 N N . ILE A 1 195 ? -13.474 -6.893 9.902 1.00 73.94 195 ILE A N 1
ATOM 1506 C CA . ILE A 1 195 ? -14.913 -6.894 9.591 1.00 73.94 195 ILE A CA 1
ATOM 1507 C C . ILE A 1 195 ? -15.191 -7.517 8.224 1.00 73.94 195 ILE A C 1
ATOM 1509 O O . ILE A 1 195 ? -14.373 -7.311 7.293 1.00 73.94 195 ILE A O 1
#

Radius of gyration: 16.78 Å; chains: 1; bounding box: 46×39×45 Å

pLDDT: mean 71.32, std 16.98, range [34.38, 93.81]

Foldseek 3Di:
DDPVVVQVVLVVLLVCCLVQQLVLLVVQQVLAWKWFDWPPDDIWIFHRAQLCSQVLLQKFFADPVRHGDSNCVSVCSNVVVDHSVRIDGPCPPPPPDDPVVSSVLNVLSSVLSNVCSVCVVVADLQWKWKQAPQFGTAIQGPPDGHGDAWGQGQDPVRDGDTGGDDSPPPDDPPVDPVVVVRVMDMTRGPDIDGD